Protein AF-A0A3N5T6M9-F1 (afdb_monomer_lite)

Sequence (210 aa):
MSLSKKNPLGAIFTYPPTWAVIGLIAVFHLVFTLIFAPGMIFSIIALVVDFLGYCTWFVIAFKSEDFKKHFNKMPYENRTQEIGKVVAVCPEPFRKPASESLALIDRVTREFPDQTYSFELESMVSNIRELAVNYKTLADRAQHFGDADQKKRMESIMNGQINALNTTLSTLKTFSGNLTLLAASEEQSQAATDQLKDINQGLKEVIEEL

Foldseek 3Di:
DDDPPLPLVVLLVVDVVSVVQVVVLVVVLVVCCVVVVDDPVVNVVSVVVSVVSNVVVSVVLVVDPVNVLSSLLVVLVVLLVVLLVLLVPADPLLSVLLNLLSVLLNVCCNVPVPAPQVVLSVLVSVLSSLLSVLLVVLVVCLVPDDDPVSNVVSVVLNVLSSVLSVVSSVLSVVLSVVCVVPVPDPVVSVVSNVSSVVSSVSSVVSSVVD

Secondary structure (DSSP, 8-state):
-------HHHHHHHSHHHHHHHHHHHHHHHHHHHHH---HHHHHHHHHHHHHHHHHHHHHHHH-HHHHHHHHHHHHHHHHHHHHHHHHTS-HHHHHHHHHHHHHHHHHHHH-TT-TTHHHHHHHHHHHHHHHHHHHHHHHHHHHS--HHHHHHHHHHHHHHHHHHHHHHHHHHHHHHHHHHHTT-HHHHHHHHHHHHHHHHHHHHHHHT-

Radius of gyration: 24.79 Å; chains: 1; bounding box: 51×44×76 Å

pLDDT: mean 81.37, std 12.44, range [26.45, 94.5]

Structure (mmCIF, N/CA/C/O backbone):
data_AF-A0A3N5T6M9-F1
#
_entry.id   AF-A0A3N5T6M9-F1
#
loop_
_atom_site.group_PDB
_atom_site.id
_atom_site.type_symbol
_atom_site.label_atom_id
_atom_site.label_alt_id
_atom_site.label_comp_id
_atom_site.label_asym_id
_atom_site.label_entity_id
_atom_site.label_seq_id
_atom_site.pdbx_PDB_ins_code
_atom_site.Cartn_x
_atom_site.Cartn_y
_atom_site.Cartn_z
_atom_site.occupancy
_atom_site.B_iso_or_equiv
_atom_site.auth_seq_id
_atom_site.auth_comp_id
_atom_site.auth_asym_id
_atom_site.auth_atom_id
_atom_site.pdbx_PDB_model_num
ATOM 1 N N . MET A 1 1 ? 13.570 -2.986 10.221 1.00 33.62 1 MET A N 1
ATOM 2 C CA . MET A 1 1 ? 12.473 -3.777 9.625 1.00 33.62 1 MET A CA 1
ATOM 3 C C . MET A 1 1 ? 12.849 -4.051 8.176 1.00 33.62 1 MET A C 1
ATOM 5 O O . MET A 1 1 ? 13.173 -3.112 7.463 1.00 33.62 1 MET A O 1
ATOM 9 N N . SER A 1 2 ? 12.985 -5.327 7.815 1.00 26.45 2 SER A N 1
ATOM 10 C CA . SER A 1 2 ? 13.556 -5.799 6.546 1.00 26.45 2 SER A CA 1
ATOM 11 C C . SER A 1 2 ? 12.860 -5.158 5.342 1.00 26.45 2 SER A C 1
ATOM 13 O O . SER A 1 2 ? 11.674 -5.392 5.116 1.00 26.45 2 SER A O 1
ATOM 15 N N . LEU A 1 3 ? 13.602 -4.343 4.584 1.00 34.53 3 LEU A N 1
ATOM 16 C CA . LEU A 1 3 ? 13.244 -3.931 3.232 1.00 34.53 3 LEU A CA 1
ATOM 17 C C . LEU A 1 3 ? 12.996 -5.213 2.432 1.00 34.53 3 LEU A C 1
ATOM 19 O O . LEU A 1 3 ? 13.948 -5.888 2.042 1.00 34.53 3 LEU A O 1
ATOM 23 N N . SER A 1 4 ? 11.722 -5.564 2.227 1.00 37.38 4 SER A N 1
ATOM 24 C CA . SER A 1 4 ? 11.313 -6.539 1.215 1.00 37.38 4 SER A CA 1
ATOM 25 C C . SER A 1 4 ? 12.136 -6.240 -0.031 1.00 37.38 4 SER A C 1
ATOM 27 O O . SER A 1 4 ? 12.088 -5.108 -0.519 1.00 37.38 4 SER A O 1
ATOM 29 N N . LYS A 1 5 ? 12.998 -7.187 -0.432 1.00 44.34 5 LYS A N 1
ATOM 30 C CA . LYS A 1 5 ? 13.987 -7.016 -1.500 1.00 44.34 5 LYS A CA 1
ATOM 31 C C . LYS A 1 5 ? 13.251 -6.546 -2.749 1.00 44.34 5 LYS A C 1
ATOM 33 O O . LYS A 1 5 ? 12.703 -7.357 -3.491 1.00 44.34 5 LYS A O 1
ATOM 38 N N . LYS A 1 6 ? 13.219 -5.227 -2.955 1.00 57.78 6 LYS A N 1
ATOM 39 C CA . LYS A 1 6 ? 12.687 -4.599 -4.158 1.00 57.78 6 LYS A CA 1
ATOM 40 C C . LYS A 1 6 ? 13.468 -5.238 -5.299 1.00 57.78 6 LYS A C 1
ATOM 42 O O . LYS A 1 6 ? 14.691 -5.146 -5.294 1.00 57.78 6 LYS A O 1
ATOM 47 N N . ASN A 1 7 ? 12.805 -5.970 -6.193 1.00 68.12 7 ASN A N 1
ATOM 48 C CA . ASN A 1 7 ? 13.479 -6.600 -7.322 1.00 68.12 7 ASN A CA 1
ATOM 49 C C . ASN A 1 7 ? 13.406 -5.633 -8.514 1.00 68.12 7 ASN A C 1
ATOM 51 O O . ASN A 1 7 ? 12.408 -5.653 -9.239 1.00 68.12 7 ASN A O 1
ATOM 55 N N . PRO A 1 8 ? 14.410 -4.755 -8.710 1.00 67.00 8 PRO A N 1
ATOM 56 C CA . PRO A 1 8 ? 14.392 -3.738 -9.761 1.00 67.00 8 PRO A CA 1
ATOM 57 C C . PRO A 1 8 ? 14.262 -4.346 -11.161 1.00 67.00 8 PRO A C 1
ATOM 59 O O . PRO A 1 8 ? 13.714 -3.713 -12.058 1.00 67.00 8 PRO A O 1
ATOM 62 N N . LEU A 1 9 ? 14.710 -5.593 -11.335 1.00 71.75 9 LEU A N 1
ATOM 63 C CA . LEU A 1 9 ? 14.576 -6.323 -12.591 1.00 71.75 9 LEU A CA 1
ATOM 64 C C . LEU A 1 9 ? 13.112 -6.661 -12.888 1.00 71.75 9 LEU A C 1
ATOM 66 O O . LEU A 1 9 ? 12.665 -6.452 -14.007 1.00 71.75 9 LEU A O 1
ATOM 70 N N . GLY A 1 10 ? 12.348 -7.111 -11.886 1.00 70.31 10 GLY A N 1
ATOM 71 C CA . GLY A 1 10 ? 10.919 -7.408 -12.046 1.00 70.31 10 GLY A CA 1
ATOM 72 C C . GLY A 1 10 ? 10.099 -6.169 -12.418 1.00 70.31 10 GLY A C 1
ATOM 73 O O . GLY A 1 10 ? 9.223 -6.242 -13.273 1.00 70.31 10 GLY A O 1
ATOM 74 N N . ALA A 1 11 ? 10.454 -5.019 -11.844 1.00 71.19 11 ALA A N 1
AT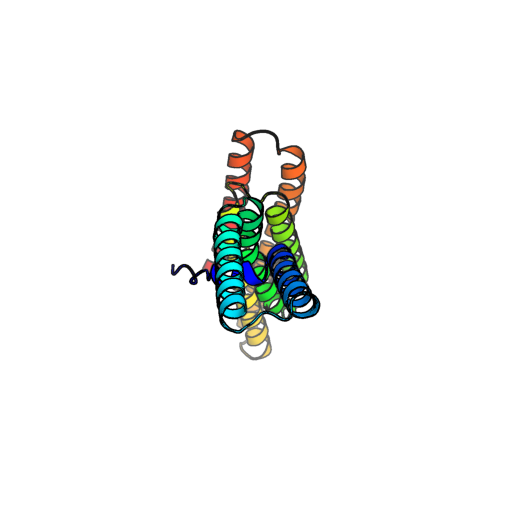OM 75 C CA . ALA A 1 11 ? 9.811 -3.737 -12.118 1.00 71.19 11 ALA A CA 1
ATOM 76 C C . ALA A 1 11 ? 10.037 -3.207 -13.546 1.00 71.19 11 ALA A C 1
ATOM 78 O O . ALA A 1 11 ? 9.203 -2.475 -14.074 1.00 71.19 11 ALA A O 1
ATOM 79 N N . ILE A 1 12 ? 11.149 -3.561 -14.199 1.00 78.44 12 ILE A N 1
ATOM 80 C CA . ILE A 1 12 ? 11.373 -3.186 -15.605 1.00 78.44 12 ILE A CA 1
ATOM 81 C C . ILE A 1 12 ? 10.415 -3.920 -16.541 1.00 78.44 12 ILE A C 1
ATOM 83 O O . ILE A 1 12 ? 9.961 -3.329 -17.521 1.00 78.44 12 ILE A O 1
ATOM 87 N N . PHE A 1 13 ? 10.065 -5.169 -16.234 1.00 79.31 13 PHE A N 1
ATOM 88 C CA . PHE A 1 13 ? 9.139 -5.951 -17.056 1.00 79.31 13 PHE A CA 1
ATOM 89 C C . PHE A 1 13 ? 7.678 -5.509 -16.907 1.00 79.31 13 PHE A C 1
ATOM 91 O O . PHE A 1 13 ? 6.866 -5.791 -17.784 1.00 79.31 13 PHE A O 1
ATOM 98 N N . THR A 1 14 ? 7.330 -4.786 -15.841 1.00 77.62 14 THR A N 1
ATOM 99 C CA . THR A 1 14 ? 6.005 -4.162 -15.694 1.00 77.62 14 THR A CA 1
ATOM 100 C C . THR A 1 14 ? 5.937 -2.766 -16.314 1.00 77.62 14 THR A C 1
ATOM 102 O O . THR A 1 14 ? 4.842 -2.247 -16.509 1.00 77.62 14 THR A O 1
ATOM 105 N N . TYR A 1 15 ? 7.081 -2.165 -16.663 1.00 79.44 15 TYR A N 1
ATOM 106 C CA . TYR A 1 15 ? 7.145 -0.830 -17.253 1.00 79.44 15 TYR A CA 1
ATOM 107 C C . TYR A 1 15 ? 6.711 -0.862 -18.735 1.00 79.44 15 TYR A C 1
ATOM 109 O O . TYR A 1 15 ? 7.402 -1.475 -19.553 1.00 79.44 15 TYR A O 1
ATOM 117 N N . PRO A 1 16 ? 5.599 -0.204 -19.132 1.00 83.00 16 PRO A N 1
ATOM 118 C CA . PRO A 1 16 ? 5.034 -0.341 -20.481 1.00 83.00 16 PRO A CA 1
ATOM 119 C C . PRO A 1 16 ? 6.001 -0.020 -21.638 1.00 83.00 16 PRO A C 1
ATOM 121 O O . PRO A 1 16 ? 6.013 -0.770 -22.617 1.00 83.00 16 PRO A O 1
ATOM 124 N N . PRO A 1 17 ? 6.868 1.011 -21.547 1.00 87.00 17 PRO A N 1
ATOM 125 C CA . PRO A 1 17 ? 7.853 1.295 -22.592 1.00 87.00 17 PRO A CA 1
ATOM 126 C C . PRO A 1 17 ? 8.853 0.160 -22.843 1.00 87.00 17 PRO A C 1
ATOM 128 O O . PRO A 1 17 ? 9.340 0.023 -23.963 1.00 87.00 17 PRO A O 1
ATOM 131 N N . THR A 1 18 ? 9.123 -0.696 -21.851 1.00 87.25 18 THR A N 1
ATOM 132 C CA . THR A 1 18 ? 10.009 -1.857 -22.024 1.00 87.25 18 THR A CA 1
ATOM 133 C C . THR A 1 18 ? 9.481 -2.801 -23.100 1.00 87.25 18 THR A C 1
ATOM 135 O O . THR A 1 18 ? 10.247 -3.253 -23.948 1.00 87.25 18 THR A O 1
ATOM 138 N N . TRP A 1 19 ? 8.169 -3.046 -23.131 1.00 87.44 19 TRP A N 1
ATOM 139 C CA . TRP A 1 19 ? 7.546 -3.899 -24.145 1.00 87.44 19 TRP A CA 1
ATOM 140 C C . TRP A 1 19 ? 7.592 -3.280 -25.540 1.00 87.44 19 TRP A C 1
ATOM 142 O O . TRP A 1 19 ? 7.789 -4.000 -26.516 1.00 87.44 19 TRP A O 1
ATOM 152 N N . ALA A 1 20 ? 7.475 -1.953 -25.637 1.00 89.25 20 ALA A N 1
ATOM 153 C CA . ALA A 1 20 ? 7.614 -1.249 -26.908 1.00 89.25 20 ALA A CA 1
ATOM 154 C C . ALA A 1 20 ? 9.035 -1.389 -27.476 1.00 89.25 20 ALA A C 1
ATOM 156 O O . ALA A 1 20 ? 9.196 -1.679 -28.659 1.00 89.25 20 ALA A O 1
ATOM 157 N N . VAL A 1 21 ? 10.064 -1.250 -26.633 1.00 89.44 21 VAL A N 1
ATOM 158 C CA . VAL A 1 21 ? 11.467 -1.398 -27.050 1.00 89.44 21 VAL A CA 1
ATOM 159 C C . VAL A 1 21 ? 11.796 -2.843 -27.418 1.00 89.44 21 VAL A C 1
ATOM 161 O O . VAL A 1 21 ? 12.410 -3.071 -28.457 1.00 89.44 21 VAL A O 1
ATOM 164 N N . ILE A 1 22 ? 11.339 -3.823 -26.628 1.00 89.88 22 ILE A N 1
ATOM 165 C CA . ILE A 1 22 ? 11.493 -5.249 -26.964 1.00 89.88 22 ILE A CA 1
ATOM 166 C C . ILE A 1 22 ? 10.817 -5.563 -28.301 1.00 89.88 22 ILE A C 1
ATOM 168 O O . ILE A 1 22 ? 11.428 -6.188 -29.167 1.00 89.88 22 ILE A O 1
ATOM 172 N N . GLY A 1 23 ? 9.581 -5.098 -28.492 1.00 91.50 23 GLY A N 1
ATOM 173 C CA . GLY A 1 23 ? 8.853 -5.277 -29.745 1.00 91.50 23 GLY A CA 1
ATOM 174 C C . GLY A 1 23 ? 9.584 -4.650 -30.930 1.00 91.50 23 GLY A C 1
ATOM 175 O O . GLY A 1 23 ? 9.702 -5.278 -31.977 1.00 91.50 23 GLY A O 1
ATOM 176 N N . LEU A 1 24 ? 10.135 -3.448 -30.754 1.00 92.88 24 LEU A N 1
ATOM 177 C CA . LEU A 1 24 ? 10.891 -2.758 -31.794 1.00 92.88 24 LEU A CA 1
ATOM 178 C C . LEU A 1 24 ? 12.159 -3.530 -32.181 1.00 92.88 24 LEU A C 1
ATOM 180 O O . LEU A 1 24 ? 12.370 -3.771 -33.367 1.00 92.88 24 LEU A O 1
ATOM 184 N N . ILE A 1 25 ? 12.957 -3.979 -31.207 1.00 92.06 25 ILE A N 1
ATOM 185 C CA . ILE A 1 25 ? 14.159 -4.792 -31.462 1.00 92.06 25 ILE A CA 1
ATOM 186 C C . ILE A 1 25 ? 13.781 -6.090 -32.191 1.00 92.06 25 ILE A C 1
ATOM 188 O O . ILE A 1 25 ? 14.392 -6.426 -33.203 1.00 92.06 25 ILE A O 1
ATOM 192 N N . ALA A 1 26 ? 12.725 -6.778 -31.749 1.00 92.06 26 ALA A N 1
ATOM 193 C CA . ALA A 1 26 ? 12.257 -8.007 -32.388 1.00 92.06 26 ALA A CA 1
ATOM 194 C C . ALA A 1 26 ? 11.800 -7.784 -33.841 1.00 92.06 26 ALA A C 1
ATOM 196 O O . ALA A 1 26 ? 12.143 -8.574 -34.721 1.00 92.06 26 ALA A O 1
ATOM 197 N N . VAL A 1 27 ? 11.062 -6.701 -34.114 1.00 94.50 27 VAL A N 1
ATOM 198 C CA . VAL A 1 27 ? 10.631 -6.343 -35.475 1.00 94.50 27 VAL A CA 1
ATOM 199 C C . VAL A 1 27 ? 11.836 -6.027 -36.357 1.00 94.50 27 VAL A C 1
ATOM 201 O O . VAL A 1 27 ? 11.913 -6.541 -37.471 1.00 94.50 27 VAL A O 1
ATOM 204 N N . PHE A 1 28 ? 12.802 -5.245 -35.868 1.00 92.25 28 PHE A N 1
ATOM 205 C CA . PHE A 1 28 ? 14.026 -4.951 -36.617 1.00 92.25 28 PHE A CA 1
ATOM 206 C C . PHE A 1 28 ? 14.830 -6.216 -36.924 1.00 92.25 28 PHE A C 1
ATOM 208 O O . PHE A 1 28 ? 15.240 -6.407 -38.070 1.00 92.25 28 PHE A O 1
ATOM 215 N N . HIS A 1 29 ? 14.998 -7.105 -35.944 1.00 91.31 29 HIS A N 1
ATOM 216 C CA . HIS A 1 29 ? 15.700 -8.372 -36.134 1.00 91.31 29 HIS A CA 1
ATOM 217 C C . HIS A 1 29 ? 14.996 -9.271 -37.161 1.00 91.31 29 HIS A C 1
ATOM 219 O O . HIS A 1 29 ? 15.636 -9.869 -38.032 1.00 91.31 29 HIS A O 1
ATOM 225 N N . LEU A 1 30 ? 13.663 -9.340 -37.105 1.00 92.44 30 LEU A N 1
ATOM 226 C CA . LEU A 1 30 ? 12.858 -10.123 -38.040 1.00 92.44 30 LEU A CA 1
ATOM 227 C C . LEU A 1 30 ? 12.943 -9.565 -39.465 1.00 92.44 30 LEU A C 1
ATOM 229 O O . LEU A 1 30 ? 13.181 -10.324 -40.402 1.00 92.44 30 LEU A O 1
ATOM 233 N N . VAL A 1 31 ? 12.812 -8.246 -39.629 1.00 93.38 31 VAL A N 1
ATOM 234 C CA . VAL A 1 31 ? 12.958 -7.566 -40.927 1.00 93.38 31 VAL A CA 1
ATOM 235 C C . VAL A 1 31 ? 14.362 -7.781 -41.496 1.00 93.38 31 VAL A C 1
ATOM 237 O O . VAL A 1 31 ? 14.500 -8.111 -42.673 1.00 93.38 31 VAL A O 1
ATOM 240 N N . PHE A 1 32 ? 15.400 -7.668 -40.663 1.00 91.38 32 PHE A N 1
ATOM 241 C CA . PHE A 1 32 ? 16.780 -7.928 -41.067 1.00 91.38 32 PHE A CA 1
ATOM 242 C C . PHE A 1 32 ? 16.965 -9.367 -41.567 1.00 91.38 32 PHE A C 1
ATOM 244 O O . PHE A 1 32 ? 17.517 -9.593 -42.644 1.00 91.38 32 PHE A O 1
ATOM 251 N N . THR A 1 33 ? 16.439 -10.343 -40.828 1.00 90.69 33 THR A N 1
ATOM 252 C CA . THR A 1 33 ? 16.554 -11.763 -41.183 1.00 90.69 33 THR A CA 1
ATOM 253 C C . THR A 1 33 ? 15.807 -12.091 -42.476 1.00 90.69 33 THR A C 1
ATOM 255 O O . THR A 1 33 ? 16.315 -12.844 -43.305 1.00 90.69 33 THR A O 1
ATOM 258 N N . LEU A 1 34 ? 14.625 -11.501 -42.673 1.00 92.81 34 LEU A N 1
ATOM 259 C CA . LEU A 1 34 ? 13.765 -11.773 -43.824 1.00 92.81 34 LEU A CA 1
ATOM 260 C C . LEU A 1 34 ? 14.288 -11.137 -45.120 1.00 92.81 34 LEU A C 1
ATOM 262 O O . LEU A 1 34 ? 14.186 -11.752 -46.177 1.00 92.81 34 LEU A O 1
ATOM 266 N N . ILE A 1 35 ? 14.862 -9.931 -45.049 1.00 93.81 35 ILE A N 1
ATOM 267 C CA . ILE A 1 35 ? 15.376 -9.215 -46.229 1.00 93.81 35 ILE A CA 1
ATOM 268 C C . ILE A 1 35 ? 16.777 -9.695 -46.611 1.00 93.81 35 ILE A C 1
ATOM 270 O O . ILE A 1 35 ? 17.057 -9.891 -47.792 1.00 93.81 35 ILE A O 1
ATOM 274 N N . PHE A 1 36 ? 17.669 -9.856 -45.631 1.00 90.75 36 PHE A N 1
ATOM 275 C CA . PHE A 1 36 ? 19.092 -10.068 -45.902 1.00 90.75 36 PHE A CA 1
ATOM 276 C C . PHE A 1 36 ? 19.519 -11.535 -45.855 1.00 90.75 36 PHE A C 1
ATOM 278 O O . PHE A 1 36 ? 20.622 -11.829 -46.310 1.00 90.75 36 PHE A O 1
ATOM 285 N N . ALA A 1 37 ? 18.682 -12.433 -45.312 1.00 88.94 37 ALA A N 1
ATOM 286 C CA . ALA A 1 37 ? 18.992 -13.854 -45.118 1.00 88.94 37 ALA A CA 1
ATOM 287 C C . ALA A 1 37 ? 20.450 -14.071 -44.646 1.00 88.94 37 ALA A C 1
ATOM 289 O O . ALA A 1 37 ? 21.241 -14.730 -45.330 1.00 88.94 37 ALA A O 1
ATOM 290 N N . PRO A 1 38 ? 20.847 -13.441 -43.522 1.00 88.12 38 PRO A N 1
ATOM 291 C CA . PRO A 1 38 ? 22.245 -13.325 -43.138 1.00 88.12 38 PRO A CA 1
ATOM 292 C C . PRO A 1 38 ? 22.892 -14.697 -42.934 1.00 88.12 38 PRO A C 1
ATOM 294 O O . PRO A 1 38 ? 22.314 -15.610 -42.344 1.00 88.12 38 PRO A O 1
ATOM 297 N N . GLY A 1 39 ? 24.141 -14.825 -43.386 1.00 90.25 39 GLY A N 1
ATOM 298 C CA . GLY A 1 39 ? 24.978 -15.967 -43.029 1.00 90.25 39 GLY A CA 1
ATOM 299 C C . GLY A 1 39 ? 25.245 -16.016 -41.518 1.00 90.25 39 GLY A C 1
ATOM 300 O O . GLY A 1 39 ? 25.158 -15.003 -40.827 1.00 90.25 39 GLY A O 1
ATOM 301 N N . MET A 1 40 ? 25.641 -17.186 -41.009 1.00 89.81 40 MET A N 1
ATOM 302 C CA . MET A 1 40 ? 25.768 -17.470 -39.568 1.00 89.81 40 MET A CA 1
ATOM 303 C C . MET A 1 40 ? 26.545 -16.404 -38.770 1.00 89.81 40 MET A C 1
ATOM 305 O O . MET A 1 40 ? 26.123 -16.029 -37.679 1.00 89.81 40 MET A O 1
ATOM 309 N N . ILE A 1 41 ? 27.651 -15.885 -39.314 1.00 91.75 41 ILE A N 1
ATOM 310 C CA . ILE A 1 41 ? 28.475 -14.857 -38.653 1.00 91.75 41 ILE A CA 1
ATOM 311 C C . ILE A 1 41 ? 27.679 -13.561 -38.447 1.00 91.75 41 ILE A C 1
ATOM 313 O O . ILE A 1 41 ? 27.697 -12.990 -37.359 1.00 91.75 41 ILE A O 1
ATOM 317 N N . PHE A 1 42 ? 26.948 -13.115 -39.470 1.00 89.50 42 PHE A N 1
ATOM 318 C CA . PHE A 1 42 ? 26.140 -11.900 -39.392 1.00 89.50 42 PHE A CA 1
ATOM 319 C C . PHE A 1 42 ? 24.948 -12.065 -38.449 1.00 89.50 42 PHE A C 1
ATOM 321 O O . PHE A 1 42 ? 24.606 -11.115 -37.751 1.00 89.50 42 PHE A O 1
ATOM 328 N N . SER A 1 43 ? 24.373 -13.265 -38.349 1.00 88.38 43 SER A N 1
ATOM 329 C CA . SER A 1 43 ? 23.325 -13.561 -37.364 1.00 88.38 43 SER A CA 1
ATOM 330 C C . SER A 1 43 ? 23.843 -13.472 -35.926 1.00 88.38 43 SER A C 1
ATOM 332 O O . SER A 1 43 ? 23.174 -12.903 -35.068 1.00 88.38 43 SER A O 1
ATOM 334 N N . ILE A 1 44 ? 25.056 -13.973 -35.656 1.00 91.19 44 ILE A N 1
ATOM 335 C CA . ILE A 1 44 ? 25.688 -13.846 -34.331 1.00 91.19 44 ILE A CA 1
ATOM 336 C C . ILE A 1 44 ? 25.942 -12.372 -34.001 1.00 91.19 44 ILE A C 1
ATOM 338 O O . ILE A 1 44 ? 25.632 -11.931 -32.897 1.00 91.19 44 ILE A O 1
ATOM 342 N N . ILE A 1 45 ? 26.465 -11.597 -34.955 1.00 91.88 45 ILE A N 1
ATOM 343 C CA . ILE A 1 45 ? 26.691 -10.158 -34.766 1.00 91.88 45 ILE A CA 1
ATOM 344 C C . ILE A 1 45 ? 25.369 -9.436 -34.483 1.00 91.88 45 ILE A C 1
ATOM 346 O O . ILE A 1 45 ? 25.312 -8.640 -33.550 1.00 91.88 45 ILE A O 1
ATOM 350 N N . ALA A 1 46 ? 24.305 -9.740 -35.232 1.00 89.69 46 ALA A N 1
ATOM 351 C CA . ALA A 1 46 ? 22.983 -9.159 -35.010 1.00 89.69 46 ALA A CA 1
ATOM 352 C C . ALA A 1 46 ? 22.470 -9.441 -33.588 1.00 89.69 46 ALA A C 1
ATOM 354 O O . ALA A 1 46 ? 22.067 -8.512 -32.895 1.00 89.69 46 ALA A O 1
ATOM 355 N N . LEU A 1 47 ? 22.598 -10.681 -33.100 1.00 90.56 47 LEU A N 1
ATOM 356 C CA . LEU A 1 47 ? 22.223 -11.031 -31.724 1.00 90.56 47 LEU A CA 1
ATOM 357 C C . LEU A 1 47 ? 23.032 -10.262 -30.669 1.00 90.56 47 LEU A C 1
ATOM 359 O O . LEU A 1 47 ? 22.482 -9.851 -29.647 1.00 90.56 47 LEU A O 1
ATOM 363 N N . VAL A 1 48 ? 24.331 -10.048 -30.899 1.00 93.00 48 VAL A N 1
ATOM 364 C CA . VAL A 1 48 ? 25.168 -9.234 -30.002 1.00 93.00 48 VAL A CA 1
ATOM 365 C C . VAL A 1 48 ? 24.699 -7.778 -29.997 1.00 93.00 48 VAL A C 1
ATOM 367 O O . VAL A 1 48 ? 24.627 -7.166 -28.932 1.00 93.00 48 VAL A O 1
ATOM 370 N N . VAL A 1 49 ? 24.343 -7.228 -31.160 1.00 92.06 49 VAL A N 1
ATOM 371 C CA . VAL A 1 49 ? 23.796 -5.868 -31.273 1.00 92.06 49 VAL A CA 1
ATOM 372 C C . VAL A 1 49 ? 22.465 -5.752 -30.529 1.00 92.06 49 VAL A C 1
ATOM 374 O O . VAL A 1 49 ? 22.295 -4.808 -29.758 1.00 92.06 49 VAL A O 1
ATOM 377 N N . ASP A 1 50 ? 21.564 -6.725 -30.670 1.00 90.06 50 ASP A N 1
ATOM 378 C CA . ASP A 1 50 ? 20.294 -6.742 -29.935 1.00 90.06 50 ASP A CA 1
ATOM 379 C C . ASP A 1 50 ? 20.526 -6.797 -28.425 1.00 90.06 50 ASP A C 1
ATOM 381 O O . ASP A 1 50 ? 19.923 -6.037 -27.667 1.00 90.06 50 ASP A O 1
ATOM 385 N N . PHE A 1 51 ? 21.451 -7.652 -27.977 1.00 91.88 51 PHE A N 1
ATOM 386 C CA . PHE A 1 51 ? 21.827 -7.755 -26.570 1.00 91.88 51 PHE A CA 1
ATOM 387 C C . PHE A 1 51 ? 22.355 -6.426 -26.013 1.00 91.88 51 PHE A C 1
ATOM 389 O O . PHE A 1 51 ? 21.963 -6.007 -24.919 1.00 91.88 51 PHE A O 1
ATOM 396 N N . LEU A 1 52 ? 23.204 -5.726 -26.770 1.00 92.44 52 LEU A N 1
ATOM 397 C CA . LEU A 1 52 ? 23.685 -4.391 -26.408 1.00 92.44 52 LEU A CA 1
ATOM 398 C C . LEU A 1 52 ? 22.550 -3.359 -26.393 1.00 92.44 52 LEU A C 1
ATOM 400 O O . LEU A 1 52 ? 22.521 -2.499 -25.508 1.00 92.44 52 LEU A O 1
ATOM 404 N N . GLY A 1 53 ? 21.596 -3.461 -27.320 1.00 89.50 53 GLY A N 1
ATOM 405 C CA . GLY A 1 53 ? 20.389 -2.636 -27.348 1.00 89.50 53 GLY A CA 1
ATOM 406 C C . GLY A 1 53 ? 19.554 -2.811 -26.080 1.00 89.50 53 GLY A C 1
ATOM 407 O O . GLY A 1 53 ? 19.219 -1.825 -25.420 1.00 89.50 53 GLY A O 1
ATOM 408 N N . TYR A 1 54 ? 19.314 -4.059 -25.668 1.00 88.81 54 TYR A N 1
ATOM 409 C CA . TYR A 1 54 ? 18.647 -4.362 -24.403 1.00 88.81 54 TYR A CA 1
ATOM 410 C C . TYR A 1 54 ? 19.413 -3.791 -23.209 1.00 88.81 54 TYR A C 1
ATOM 412 O O . TYR A 1 54 ? 18.829 -3.057 -22.415 1.00 88.81 54 TYR A O 1
ATOM 420 N N . CYS A 1 55 ? 20.719 -4.051 -23.092 1.00 89.69 55 CYS A N 1
ATOM 421 C CA . CYS A 1 55 ? 21.529 -3.518 -21.991 1.00 89.69 55 CYS A CA 1
ATOM 422 C C . CYS A 1 55 ? 21.444 -1.985 -21.905 1.00 89.69 55 CYS A C 1
ATOM 424 O O . CYS A 1 55 ? 21.278 -1.425 -20.821 1.00 89.69 55 CYS A O 1
ATOM 426 N N . THR A 1 56 ? 21.499 -1.311 -23.055 1.00 89.56 56 THR A N 1
ATOM 427 C CA . THR A 1 56 ? 21.367 0.148 -23.147 1.00 89.56 56 THR A CA 1
ATOM 428 C C . THR A 1 56 ? 19.997 0.617 -22.663 1.00 89.56 56 THR A C 1
ATOM 430 O O . THR A 1 56 ? 19.917 1.548 -21.860 1.00 89.56 56 THR A O 1
ATOM 433 N N . TRP A 1 57 ? 18.920 -0.059 -23.079 1.00 89.69 57 TRP A N 1
ATOM 434 C CA . TRP A 1 57 ? 17.571 0.235 -22.600 1.00 89.69 57 TRP A CA 1
ATOM 435 C C . TRP A 1 57 ? 17.458 0.099 -21.084 1.00 89.69 57 TRP A C 1
ATOM 437 O O . TRP A 1 57 ? 16.946 1.008 -20.440 1.00 89.69 57 TRP A O 1
ATOM 447 N N . PHE A 1 58 ? 17.982 -0.981 -20.498 1.00 86.00 58 PHE A N 1
ATOM 448 C CA . PHE A 1 58 ? 17.976 -1.173 -19.045 1.00 86.00 58 PHE A CA 1
ATOM 449 C C . PHE A 1 58 ? 18.638 0.009 -18.320 1.00 86.00 58 PHE A C 1
ATOM 451 O O . PHE A 1 58 ? 18.074 0.541 -17.364 1.00 86.00 58 PHE A O 1
ATOM 458 N N . VAL A 1 59 ? 19.798 0.474 -18.797 1.00 87.06 59 VAL A N 1
ATOM 459 C CA . VAL A 1 59 ? 20.496 1.634 -18.214 1.00 87.06 59 VAL A CA 1
ATOM 460 C C . VAL A 1 59 ? 19.668 2.917 -18.334 1.00 87.06 59 VAL A C 1
ATOM 462 O O . VAL A 1 59 ? 19.589 3.685 -17.373 1.00 87.06 59 VAL A O 1
ATOM 465 N N . ILE A 1 60 ? 19.043 3.156 -19.490 1.00 86.06 60 ILE A N 1
ATOM 466 C CA . ILE A 1 60 ? 18.197 4.337 -19.722 1.00 86.06 60 ILE A CA 1
ATOM 467 C C . ILE A 1 60 ? 16.941 4.283 -18.848 1.00 86.06 60 ILE A C 1
ATOM 469 O O . ILE A 1 60 ? 16.617 5.272 -18.192 1.00 86.06 60 ILE A O 1
ATOM 473 N N . ALA A 1 61 ? 16.272 3.131 -18.788 1.00 85.00 61 ALA A N 1
ATOM 474 C CA . ALA A 1 61 ? 15.087 2.918 -17.970 1.00 85.00 61 ALA A CA 1
ATOM 475 C C . ALA A 1 61 ? 15.394 3.210 -16.499 1.00 85.00 61 ALA A C 1
ATOM 477 O O . ALA A 1 61 ? 14.724 4.040 -15.903 1.00 85.00 61 ALA A O 1
ATOM 478 N N . PHE A 1 62 ? 16.472 2.657 -15.933 1.00 80.12 62 PHE A N 1
ATOM 479 C CA . PHE A 1 62 ? 16.837 2.932 -14.537 1.00 80.12 62 PHE A CA 1
ATOM 480 C C . PHE A 1 62 ? 17.178 4.398 -14.243 1.00 80.12 62 PHE A C 1
ATOM 482 O O . PHE A 1 62 ? 17.016 4.851 -13.108 1.00 80.12 62 PHE A O 1
ATOM 489 N N . LYS A 1 63 ? 17.656 5.149 -15.239 1.00 82.19 63 LYS A N 1
ATOM 490 C CA . LYS A 1 63 ? 17.951 6.580 -15.092 1.00 82.19 63 LYS A CA 1
ATOM 491 C C . LYS A 1 63 ? 16.737 7.480 -15.314 1.00 82.19 63 LYS A C 1
ATOM 493 O O . LYS A 1 63 ? 16.775 8.625 -14.874 1.00 82.19 63 LYS A O 1
ATOM 498 N N . SER A 1 64 ? 15.693 6.988 -15.973 1.00 82.69 64 SER A N 1
ATOM 499 C CA . SER A 1 64 ? 14.488 7.758 -16.270 1.00 82.69 64 SER A CA 1
ATOM 500 C C . SER A 1 64 ? 13.721 8.108 -14.991 1.00 82.69 64 SER A C 1
ATOM 502 O O . SER A 1 64 ? 13.429 7.240 -14.166 1.00 82.69 64 SER A O 1
ATOM 504 N N . GLU A 1 65 ? 13.350 9.381 -14.847 1.00 74.31 65 GLU A N 1
ATOM 505 C CA . GLU A 1 65 ? 12.469 9.846 -13.768 1.00 74.31 65 GLU A CA 1
ATOM 506 C C . GLU A 1 65 ? 11.090 9.172 -13.827 1.00 74.31 65 GLU A C 1
ATOM 508 O O . GLU A 1 65 ? 10.501 8.875 -12.790 1.00 74.31 65 GLU A O 1
ATOM 513 N N . ASP A 1 66 ? 10.603 8.831 -15.022 1.00 76.12 66 ASP A N 1
ATOM 514 C CA . ASP A 1 66 ? 9.323 8.136 -15.192 1.00 76.12 66 ASP A CA 1
ATOM 515 C C . ASP A 1 66 ? 9.378 6.706 -14.650 1.00 76.12 66 ASP A C 1
ATOM 517 O O . ASP A 1 66 ? 8.455 6.254 -13.967 1.00 76.12 66 ASP A O 1
ATOM 521 N N . PHE A 1 67 ? 10.490 6.003 -14.882 1.00 75.25 67 PHE A N 1
ATOM 522 C CA . PHE A 1 67 ? 10.702 4.683 -14.299 1.00 75.25 67 PHE A CA 1
ATOM 523 C C . PHE A 1 67 ? 10.848 4.764 -12.780 1.00 75.25 67 PHE A C 1
ATOM 525 O O . PHE A 1 67 ? 10.260 3.945 -12.081 1.00 75.25 67 PHE A O 1
ATOM 532 N N . LYS A 1 68 ? 11.574 5.757 -12.246 1.00 72.00 68 LYS A N 1
ATOM 533 C CA . LYS A 1 68 ? 11.665 5.971 -10.791 1.00 72.00 68 LYS A CA 1
ATOM 534 C C . LYS A 1 68 ? 10.288 6.224 -10.180 1.00 72.00 68 LYS A C 1
ATOM 536 O O . LYS A 1 68 ? 9.950 5.596 -9.181 1.00 72.00 68 LYS A O 1
ATOM 541 N N . LYS A 1 69 ? 9.458 7.060 -10.812 1.00 68.88 69 LYS A N 1
ATOM 542 C CA . LYS A 1 69 ? 8.067 7.298 -10.394 1.00 68.88 69 LYS A CA 1
ATOM 543 C C . LYS A 1 69 ? 7.236 6.017 -10.425 1.00 68.88 69 LYS A C 1
ATOM 545 O O . LYS A 1 69 ? 6.519 5.734 -9.470 1.00 68.88 69 LYS A O 1
ATOM 550 N N . HIS A 1 70 ? 7.346 5.215 -11.482 1.00 68.19 70 HIS A N 1
ATOM 551 C CA . HIS A 1 70 ? 6.647 3.931 -11.584 1.00 68.19 70 HIS A CA 1
ATOM 552 C C . HIS A 1 70 ? 7.129 2.920 -10.525 1.00 68.19 70 HIS A C 1
ATOM 554 O O . HIS A 1 70 ? 6.325 2.287 -9.842 1.00 68.19 70 HIS A O 1
ATOM 560 N N . PHE A 1 71 ? 8.443 2.821 -10.328 1.00 67.31 71 PHE A N 1
ATOM 561 C CA . PHE A 1 71 ? 9.074 1.965 -9.327 1.00 67.31 71 PHE A CA 1
ATOM 562 C C . PHE A 1 71 ? 8.694 2.354 -7.897 1.00 67.31 71 PHE A C 1
ATOM 564 O O . PHE A 1 71 ? 8.468 1.476 -7.066 1.00 67.31 71 PHE A O 1
ATOM 571 N N . ASN A 1 72 ? 8.574 3.651 -7.618 1.00 63.97 72 ASN A N 1
ATOM 572 C CA . ASN A 1 72 ? 8.155 4.154 -6.314 1.00 63.97 72 ASN A CA 1
ATOM 573 C C . ASN A 1 72 ? 6.667 3.896 -6.038 1.00 63.97 72 ASN A C 1
ATOM 575 O O . ASN A 1 72 ? 6.312 3.710 -4.881 1.00 63.97 72 ASN A O 1
ATOM 579 N N . LYS A 1 73 ? 5.812 3.809 -7.068 1.00 63.44 73 LYS A N 1
ATOM 580 C CA . LYS A 1 73 ? 4.369 3.518 -6.928 1.00 63.44 73 LYS A CA 1
ATOM 581 C C . LYS A 1 73 ? 4.053 2.031 -6.711 1.00 63.44 73 LYS A C 1
ATOM 583 O O . LYS A 1 73 ? 3.131 1.701 -5.969 1.00 63.44 73 LYS A O 1
ATOM 588 N N . MET A 1 74 ? 4.842 1.126 -7.291 1.00 60.88 74 MET A N 1
ATOM 589 C CA . MET A 1 74 ? 4.610 -0.330 -7.243 1.00 60.88 74 MET A CA 1
ATOM 590 C C . MET A 1 74 ? 4.442 -0.954 -5.835 1.00 60.88 74 MET A C 1
ATOM 592 O O . MET A 1 74 ? 3.585 -1.827 -5.669 1.00 60.88 74 MET A O 1
ATOM 596 N N . PRO A 1 75 ? 5.223 -0.567 -4.805 1.00 60.41 75 PRO A N 1
ATOM 597 C CA . PRO A 1 75 ? 5.046 -1.078 -3.444 1.00 60.41 75 PRO A CA 1
ATOM 598 C C . PRO A 1 75 ? 3.698 -0.704 -2.820 1.00 60.41 75 PRO A C 1
ATOM 600 O O . PRO A 1 75 ? 3.184 -1.461 -1.996 1.00 60.41 75 PRO A O 1
ATOM 603 N N . TYR A 1 76 ? 3.134 0.440 -3.212 1.00 56.62 76 TYR A N 1
ATOM 604 C CA . TYR A 1 76 ? 1.882 0.954 -2.664 1.00 56.62 76 TYR A CA 1
ATOM 605 C C . TYR A 1 76 ? 0.679 0.258 -3.288 1.00 56.62 76 TYR A C 1
ATOM 607 O O . TYR A 1 76 ? -0.148 -0.261 -2.545 1.00 56.62 76 TYR A O 1
ATOM 615 N N . GLU A 1 77 ? 0.636 0.145 -4.621 1.00 59.62 77 GLU A N 1
ATOM 616 C CA . GLU A 1 77 ? -0.492 -0.461 -5.348 1.00 59.62 77 GLU A CA 1
ATOM 617 C C . GLU A 1 77 ? -0.735 -1.925 -4.947 1.00 59.62 77 GLU A C 1
ATOM 619 O O . GLU A 1 77 ? -1.874 -2.336 -4.717 1.00 59.62 77 GLU A O 1
ATOM 624 N N . ASN A 1 78 ? 0.328 -2.721 -4.792 1.00 66.31 78 ASN A N 1
ATOM 625 C CA . ASN A 1 78 ? 0.184 -4.110 -4.345 1.00 66.31 78 ASN A CA 1
ATOM 626 C C . ASN A 1 78 ? -0.279 -4.198 -2.883 1.00 66.31 78 ASN A C 1
ATOM 628 O O . ASN A 1 78 ? -1.084 -5.063 -2.534 1.00 66.31 78 ASN A O 1
ATOM 632 N N . ARG A 1 79 ? 0.189 -3.291 -2.017 1.00 69.00 79 ARG A N 1
ATOM 633 C CA . ARG A 1 79 ? -0.128 -3.320 -0.584 1.00 69.00 79 ARG A CA 1
ATOM 634 C C . ARG A 1 79 ? -1.565 -2.873 -0.310 1.00 69.00 79 ARG A C 1
ATOM 636 O O . ARG A 1 79 ? -2.255 -3.536 0.464 1.00 69.00 79 ARG A O 1
ATOM 643 N N . THR A 1 80 ? -2.048 -1.803 -0.943 1.00 71.75 80 THR A N 1
ATOM 644 C CA . THR A 1 80 ? -3.450 -1.367 -0.807 1.00 71.75 80 THR A CA 1
ATOM 645 C C . THR A 1 80 ? -4.416 -2.420 -1.347 1.00 71.75 80 THR A C 1
ATOM 647 O O . THR A 1 80 ? -5.439 -2.675 -0.713 1.00 71.75 80 THR A O 1
ATOM 650 N N . GLN A 1 81 ? -4.071 -3.119 -2.436 1.00 75.75 81 GLN A N 1
ATOM 651 C CA . GLN A 1 81 ? -4.868 -4.246 -2.939 1.00 75.75 81 GLN A CA 1
ATOM 652 C C . GLN A 1 81 ? -4.898 -5.443 -1.979 1.00 75.75 81 GLN A C 1
ATOM 654 O O . GLN A 1 81 ? -5.965 -6.014 -1.740 1.00 75.75 81 GLN A O 1
ATOM 659 N N . GLU A 1 82 ? -3.755 -5.839 -1.414 1.00 81.19 82 GLU A N 1
ATOM 660 C CA . GLU A 1 82 ? -3.698 -6.922 -0.425 1.00 81.19 82 GLU A CA 1
ATOM 661 C C . GLU A 1 82 ? -4.534 -6.605 0.817 1.00 81.19 82 GLU A C 1
ATOM 663 O O . GLU A 1 82 ? -5.296 -7.450 1.289 1.00 81.19 82 GLU A O 1
ATOM 668 N N . ILE A 1 83 ? -4.443 -5.375 1.321 1.00 85.75 83 ILE A N 1
ATOM 669 C CA . ILE A 1 83 ? -5.210 -4.937 2.491 1.00 85.75 83 ILE A CA 1
ATOM 670 C C . ILE A 1 83 ? -6.693 -4.823 2.147 1.00 85.75 83 ILE A C 1
ATOM 672 O O . ILE A 1 83 ? -7.532 -5.232 2.948 1.00 85.75 83 ILE A O 1
ATOM 676 N N . GLY A 1 84 ? -7.027 -4.378 0.934 1.00 86.06 84 GLY A N 1
ATOM 677 C CA . GLY A 1 84 ? -8.396 -4.370 0.426 1.00 86.06 84 GLY A CA 1
ATOM 678 C C . GLY A 1 84 ? -9.069 -5.743 0.515 1.00 86.06 84 GLY A C 1
ATOM 679 O O . GLY A 1 84 ? -10.235 -5.823 0.891 1.00 86.06 84 GLY A O 1
ATOM 680 N N . LYS A 1 85 ? -8.332 -6.840 0.281 1.00 88.44 85 LYS A N 1
ATOM 681 C CA . LYS A 1 85 ? -8.856 -8.211 0.452 1.00 88.44 85 LYS A C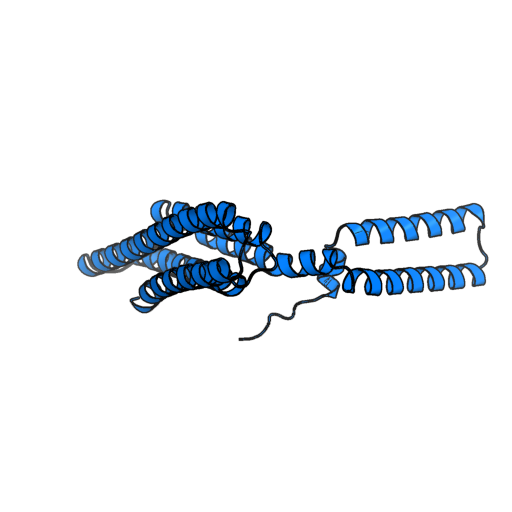A 1
ATOM 682 C C . LYS A 1 85 ? -9.162 -8.551 1.913 1.00 88.44 85 LYS A C 1
ATOM 684 O O . LYS A 1 85 ? -10.139 -9.245 2.180 1.00 88.44 85 LYS A O 1
ATOM 689 N N . VAL A 1 86 ? -8.347 -8.071 2.855 1.00 88.50 86 VAL A N 1
ATOM 690 C CA . VAL A 1 86 ? -8.580 -8.264 4.298 1.00 88.50 86 VAL A CA 1
ATOM 691 C C . VAL A 1 86 ? -9.778 -7.438 4.763 1.00 88.50 86 VAL A C 1
ATOM 693 O O . VAL A 1 86 ? -10.631 -7.943 5.480 1.00 88.50 86 VAL A O 1
ATOM 696 N N . VAL A 1 87 ? -9.888 -6.193 4.306 1.00 91.31 87 VAL A N 1
ATOM 697 C CA . VAL A 1 87 ? -11.016 -5.310 4.627 1.00 91.31 87 VAL A CA 1
ATOM 698 C C . VAL A 1 87 ? -12.325 -5.832 4.022 1.00 91.31 87 VAL A C 1
ATOM 700 O O . VAL A 1 87 ? -13.376 -5.723 4.648 1.00 91.31 87 VAL A O 1
ATOM 703 N N . ALA A 1 88 ? -12.282 -6.451 2.838 1.00 90.88 88 ALA A N 1
ATOM 704 C CA . ALA A 1 88 ? -13.468 -6.963 2.149 1.00 90.88 88 ALA A CA 1
ATOM 705 C C . ALA A 1 88 ? -14.232 -8.043 2.935 1.00 90.88 88 ALA A C 1
ATOM 707 O O . ALA A 1 88 ? -15.444 -8.175 2.754 1.00 90.88 88 ALA A O 1
ATOM 708 N N . VAL A 1 89 ? -13.540 -8.793 3.802 1.00 90.75 89 VAL A N 1
ATOM 709 C CA . VAL A 1 89 ? -14.152 -9.826 4.653 1.00 90.75 89 VAL A CA 1
ATOM 710 C C . VAL A 1 89 ? -14.676 -9.285 5.987 1.00 90.75 89 VAL A C 1
ATOM 712 O O . VAL A 1 89 ? -15.304 -10.033 6.735 1.00 90.75 89 VAL A O 1
ATOM 715 N N . CYS A 1 90 ? -14.437 -8.011 6.305 1.00 89.62 90 CYS A N 1
ATOM 716 C CA . CYS A 1 90 ? -14.988 -7.378 7.497 1.00 89.62 90 CYS A CA 1
ATOM 717 C C . CYS A 1 90 ? -16.478 -7.011 7.297 1.00 89.62 90 CYS A C 1
ATOM 719 O O . CYS A 1 90 ? -16.904 -6.711 6.177 1.00 89.62 90 CYS A O 1
ATOM 721 N N . PRO A 1 91 ? -17.276 -6.984 8.380 1.00 89.94 91 PRO A N 1
ATOM 722 C CA . PRO A 1 91 ? -18.626 -6.425 8.396 1.00 89.94 91 PRO A CA 1
ATOM 723 C C . PRO A 1 91 ? -18.703 -4.985 7.891 1.00 89.94 91 PRO A C 1
ATOM 725 O O . PRO A 1 91 ? -17.766 -4.199 8.045 1.00 89.94 91 PRO A O 1
ATOM 728 N N . GLU A 1 92 ? -19.864 -4.619 7.341 1.00 90.75 92 GLU A N 1
ATOM 729 C CA . GLU A 1 92 ? -20.033 -3.343 6.642 1.00 90.75 92 GLU A CA 1
ATOM 730 C C . GLU A 1 92 ? -19.701 -2.080 7.459 1.00 90.75 92 GLU A C 1
ATOM 732 O O . GLU A 1 92 ? -19.049 -1.186 6.911 1.00 90.75 92 GLU A O 1
ATOM 737 N N . PRO A 1 93 ? -20.052 -1.994 8.760 1.00 90.94 93 PRO A N 1
ATOM 738 C CA . PRO A 1 93 ? -19.716 -0.831 9.582 1.00 90.94 93 PRO A CA 1
ATOM 739 C C . PRO A 1 93 ? -18.213 -0.537 9.664 1.00 90.94 93 PRO A C 1
ATOM 741 O O . PRO A 1 93 ? -17.827 0.618 9.809 1.00 90.94 93 PRO A O 1
ATOM 744 N N . PHE A 1 94 ? -17.368 -1.565 9.544 1.00 92.69 94 PHE A N 1
ATOM 745 C CA . PHE A 1 94 ? -15.913 -1.423 9.497 1.00 92.69 94 PHE A CA 1
ATOM 746 C C . PHE A 1 94 ? -15.400 -1.312 8.055 1.00 92.69 94 PHE A C 1
ATOM 748 O O . PHE A 1 94 ? -14.557 -0.473 7.735 1.00 92.69 94 PHE A O 1
ATOM 755 N N . ARG A 1 95 ? -15.922 -2.156 7.157 1.00 94.00 95 ARG A N 1
ATOM 756 C CA . ARG A 1 95 ? -15.453 -2.279 5.773 1.00 94.00 95 ARG A CA 1
ATOM 757 C C . ARG A 1 95 ? -15.563 -0.970 5.004 1.00 94.00 95 ARG A C 1
ATOM 759 O O . ARG A 1 95 ? -14.598 -0.573 4.348 1.00 94.00 95 ARG A O 1
ATOM 766 N N . LYS A 1 96 ? -16.711 -0.293 5.090 1.00 93.44 96 LYS A N 1
ATOM 767 C CA . LYS A 1 96 ? -16.949 0.953 4.357 1.00 93.44 96 LYS A CA 1
ATOM 768 C C . LYS A 1 96 ? -15.906 2.029 4.701 1.00 93.44 96 LYS A C 1
ATOM 770 O O . LYS A 1 96 ? -15.180 2.424 3.786 1.00 93.44 96 LYS A O 1
ATOM 775 N N . PRO A 1 97 ? -15.731 2.455 5.967 1.00 93.06 97 PRO A N 1
ATOM 776 C CA . PRO A 1 97 ? -14.766 3.505 6.273 1.00 93.06 97 PRO A CA 1
ATOM 777 C C . PRO A 1 97 ? -13.304 3.097 6.030 1.00 93.06 97 PRO A C 1
ATOM 779 O O . PRO A 1 97 ? -12.508 3.942 5.619 1.00 93.06 97 PRO A O 1
ATOM 782 N N . ALA A 1 98 ? -12.944 1.816 6.178 1.00 93.00 98 ALA A N 1
ATOM 783 C CA . ALA A 1 98 ? -11.596 1.335 5.854 1.00 93.00 98 ALA A CA 1
ATOM 784 C C . ALA A 1 98 ? -11.318 1.415 4.352 1.00 93.00 98 ALA A C 1
ATOM 786 O O . ALA A 1 98 ? -10.276 1.922 3.941 1.00 93.00 98 ALA A O 1
ATOM 787 N N . SER A 1 99 ? -12.255 0.944 3.526 1.00 93.00 99 SER A N 1
ATOM 788 C CA . SER A 1 99 ? -12.106 0.974 2.069 1.00 93.00 99 SER A CA 1
ATOM 789 C C . SER A 1 99 ? -12.044 2.404 1.523 1.00 93.00 99 SER A C 1
ATOM 791 O O . SER A 1 99 ? -11.192 2.695 0.685 1.00 93.00 99 SER A O 1
ATOM 793 N N . GLU A 1 100 ? -12.872 3.317 2.044 1.00 93.12 100 GLU A N 1
ATOM 794 C CA . GLU A 1 100 ? -12.825 4.735 1.672 1.00 93.12 100 GLU A CA 1
ATOM 795 C C . GLU A 1 100 ? -11.502 5.390 2.100 1.00 93.12 100 GLU A C 1
ATOM 797 O O . GLU A 1 100 ? -10.923 6.151 1.326 1.00 93.12 100 GLU A O 1
ATOM 802 N N . SER A 1 101 ? -10.991 5.061 3.292 1.00 91.88 101 SER A N 1
ATOM 803 C CA . SER A 1 101 ? -9.705 5.579 3.779 1.00 91.88 101 SER A CA 1
ATOM 804 C C . SER A 1 101 ? -8.545 5.101 2.906 1.00 91.88 101 SER A C 1
ATOM 806 O O . SER A 1 101 ? -7.726 5.910 2.480 1.00 91.88 101 SER A O 1
ATOM 808 N N . LEU A 1 102 ? -8.507 3.807 2.565 1.00 91.69 102 LEU A N 1
ATOM 809 C CA . LEU A 1 102 ? -7.494 3.247 1.663 1.00 91.69 102 LEU A CA 1
ATOM 810 C C . LEU A 1 102 ? -7.559 3.884 0.271 1.00 91.69 102 LEU A C 1
ATOM 812 O O . LEU A 1 102 ? -6.519 4.202 -0.297 1.00 91.69 102 LEU A O 1
ATOM 816 N N . ALA A 1 103 ? -8.762 4.111 -0.264 1.00 90.44 103 ALA A N 1
ATOM 817 C CA . ALA A 1 103 ? -8.938 4.763 -1.558 1.00 90.44 103 ALA A CA 1
ATOM 818 C C . ALA A 1 103 ? -8.469 6.229 -1.551 1.00 90.44 103 ALA A C 1
ATOM 820 O O . ALA A 1 103 ? -7.919 6.698 -2.549 1.00 90.44 103 ALA A O 1
ATOM 821 N N . LEU A 1 104 ? -8.671 6.954 -0.445 1.00 89.69 104 LEU A N 1
ATOM 822 C CA . L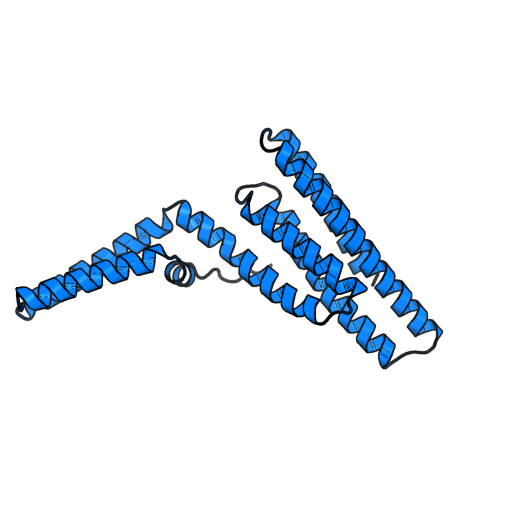EU A 1 104 ? -8.172 8.322 -0.283 1.00 89.69 104 LEU A CA 1
ATOM 823 C C . LEU A 1 104 ? -6.654 8.364 -0.153 1.00 89.69 104 LEU A C 1
ATOM 825 O O . LEU A 1 104 ? -6.028 9.163 -0.840 1.00 89.69 104 LEU A O 1
ATOM 829 N N . ILE A 1 105 ? -6.068 7.491 0.670 1.00 88.69 105 ILE A N 1
ATOM 830 C CA . ILE A 1 105 ? -4.611 7.387 0.803 1.00 88.69 105 ILE A CA 1
ATOM 831 C C . ILE A 1 105 ? -3.988 7.099 -0.565 1.00 88.69 105 ILE A C 1
ATOM 833 O O . ILE A 1 105 ? -3.094 7.815 -1.001 1.00 88.69 105 ILE A O 1
ATOM 837 N N . ASP A 1 106 ? -4.524 6.114 -1.284 1.00 86.25 106 ASP A N 1
ATOM 838 C CA . ASP A 1 106 ? -4.030 5.732 -2.604 1.00 86.25 106 ASP A CA 1
ATOM 839 C C . ASP A 1 106 ? -4.159 6.867 -3.636 1.00 86.25 106 ASP A C 1
ATOM 841 O O . ASP A 1 106 ? -3.270 7.065 -4.465 1.00 86.25 106 ASP A O 1
ATOM 845 N N . ARG A 1 107 ? -5.235 7.664 -3.569 1.00 85.50 107 ARG A N 1
ATOM 846 C CA . ARG A 1 107 ? -5.393 8.865 -4.402 1.00 85.50 107 ARG A CA 1
ATOM 847 C C . ARG A 1 107 ? -4.337 9.919 -4.074 1.00 85.50 107 ARG A C 1
ATOM 849 O O . ARG A 1 107 ? -3.649 10.372 -4.984 1.00 85.50 107 ARG A O 1
ATOM 856 N N . VAL A 1 108 ? -4.183 10.267 -2.797 1.00 82.06 108 VAL A N 1
ATOM 857 C CA . VAL A 1 108 ? -3.210 11.270 -2.340 1.00 82.06 108 VAL A CA 1
ATOM 858 C C . VAL A 1 108 ? -1.791 10.860 -2.733 1.00 82.06 108 VAL A C 1
ATOM 860 O O . VAL A 1 108 ? -1.060 11.659 -3.309 1.00 82.06 108 VAL A O 1
ATOM 863 N N . THR A 1 109 ? -1.406 9.602 -2.509 1.00 80.19 109 THR A N 1
ATOM 864 C CA . THR A 1 109 ? -0.083 9.095 -2.901 1.00 80.19 109 THR A CA 1
ATOM 865 C C . THR A 1 109 ? 0.135 9.157 -4.417 1.00 80.19 109 THR A C 1
ATOM 867 O O . THR A 1 109 ? 1.246 9.427 -4.876 1.00 80.19 109 THR A O 1
ATOM 870 N N . ARG A 1 110 ? -0.908 8.924 -5.227 1.00 78.12 110 ARG A N 1
ATOM 871 C CA . ARG A 1 110 ? -0.809 9.005 -6.693 1.00 78.12 110 ARG A CA 1
ATOM 872 C C . ARG A 1 110 ? -0.687 10.437 -7.207 1.00 78.12 110 ARG A C 1
ATOM 874 O O . ARG A 1 110 ? 0.062 10.644 -8.168 1.00 78.12 110 ARG A O 1
ATOM 881 N N . GLU A 1 111 ? -1.414 11.370 -6.599 1.00 78.06 111 GLU A N 1
ATOM 882 C CA . GLU A 1 111 ? -1.417 12.796 -6.945 1.00 78.06 111 GLU A CA 1
ATOM 883 C C . GLU A 1 111 ? -0.143 13.506 -6.469 1.00 78.06 111 GLU A C 1
ATOM 885 O O . GLU A 1 111 ? 0.367 14.382 -7.166 1.00 78.06 111 GLU A O 1
ATOM 890 N N . PHE A 1 112 ? 0.427 13.070 -5.344 1.00 76.31 112 PHE A N 1
ATOM 891 C CA . PHE A 1 112 ? 1.563 13.724 -4.698 1.00 76.31 112 PHE A CA 1
ATOM 892 C C . PHE A 1 112 ? 2.696 12.731 -4.353 1.00 76.31 112 PHE A C 1
ATOM 894 O O . PHE A 1 112 ? 2.954 12.456 -3.180 1.00 76.31 112 PHE A O 1
ATOM 901 N N . PRO A 1 113 ? 3.397 12.174 -5.361 1.00 66.00 113 PRO A N 1
ATOM 902 C CA . PRO A 1 113 ? 4.354 11.079 -5.165 1.00 66.00 113 PRO A CA 1
ATOM 903 C C . PRO A 1 113 ? 5.677 11.483 -4.493 1.00 66.00 113 PRO A C 1
ATOM 905 O O . PRO A 1 113 ? 6.340 10.627 -3.915 1.00 66.00 113 PRO A O 1
ATOM 908 N N . ASP A 1 114 ? 6.066 12.758 -4.565 1.00 63.78 114 ASP A N 1
ATOM 909 C CA . ASP A 1 114 ? 7.390 13.245 -4.143 1.00 63.78 114 ASP A CA 1
ATOM 910 C C . ASP A 1 114 ? 7.358 13.964 -2.778 1.00 63.78 114 ASP A C 1
ATOM 912 O O . ASP A 1 114 ? 8.185 14.833 -2.511 1.00 63.78 114 ASP A O 1
ATOM 916 N N . GLN A 1 115 ? 6.377 13.658 -1.919 1.00 67.75 115 GLN A N 1
ATOM 917 C CA . GLN A 1 115 ? 6.106 14.454 -0.716 1.00 67.75 115 GLN A CA 1
ATOM 918 C C . GLN A 1 115 ? 6.522 13.810 0.611 1.00 67.75 115 GLN A C 1
ATOM 920 O O . GLN A 1 115 ? 6.545 12.587 0.787 1.00 67.75 115 GLN A O 1
ATOM 925 N N . THR A 1 116 ? 6.814 14.696 1.564 1.00 70.38 116 THR A N 1
ATOM 926 C CA . THR A 1 116 ? 7.312 14.422 2.919 1.00 70.38 116 THR A CA 1
ATOM 927 C C . THR A 1 116 ? 6.408 13.485 3.723 1.00 70.38 116 THR A C 1
ATOM 929 O O . THR A 1 116 ? 6.911 12.706 4.521 1.00 70.38 116 THR A O 1
ATOM 932 N N . TYR A 1 117 ? 5.101 13.479 3.453 1.00 73.88 117 TYR A N 1
ATOM 933 C CA . TYR A 1 117 ? 4.100 12.705 4.197 1.00 73.88 117 TYR A CA 1
ATOM 934 C C . TYR A 1 117 ? 3.899 11.247 3.738 1.00 73.88 117 TYR A C 1
ATOM 936 O O . TYR A 1 117 ? 2.970 10.557 4.171 1.00 73.88 117 TYR A O 1
ATOM 944 N N . SER A 1 118 ? 4.721 10.758 2.807 1.00 75.88 118 SER A N 1
ATOM 945 C CA . SER A 1 118 ? 4.623 9.380 2.299 1.00 75.88 118 SER A CA 1
ATOM 946 C C . SER A 1 118 ? 4.774 8.331 3.407 1.00 75.88 118 SER A C 1
ATOM 948 O O . SER A 1 118 ? 4.067 7.320 3.398 1.00 75.88 118 SER A O 1
ATOM 950 N N . PHE A 1 119 ? 5.632 8.591 4.396 1.00 79.62 119 PHE A N 1
ATOM 951 C CA . PHE A 1 119 ? 5.843 7.703 5.537 1.00 79.62 119 PHE A CA 1
ATOM 952 C C . PHE A 1 119 ? 4.584 7.570 6.405 1.00 79.62 119 PHE A C 1
ATOM 954 O O . PHE A 1 119 ? 4.187 6.467 6.782 1.00 79.62 119 PHE A O 1
ATOM 961 N N . GLU A 1 120 ? 3.913 8.681 6.683 1.00 81.94 120 GLU A N 1
ATOM 962 C CA . GLU A 1 120 ? 2.709 8.724 7.501 1.00 81.94 120 GLU A CA 1
ATOM 963 C C . GLU A 1 120 ? 1.548 8.026 6.788 1.00 81.94 120 GLU A C 1
ATOM 965 O O . GLU A 1 120 ? 0.815 7.254 7.410 1.00 81.94 120 GLU A O 1
ATOM 970 N N . LEU A 1 121 ? 1.410 8.218 5.474 1.00 85.12 121 LEU A N 1
ATOM 971 C CA . LEU A 1 121 ? 0.421 7.494 4.675 1.00 85.12 121 LEU A CA 1
ATOM 972 C C . LEU A 1 121 ? 0.689 5.978 4.669 1.00 85.12 121 LEU A C 1
ATOM 974 O O . LEU A 1 121 ? -0.251 5.193 4.805 1.00 85.12 121 LEU A O 1
ATOM 978 N N . GLU A 1 122 ? 1.952 5.538 4.590 1.00 82.25 122 GLU A N 1
ATOM 979 C CA . GLU A 1 122 ? 2.298 4.114 4.742 1.00 82.25 122 GLU A CA 1
ATOM 980 C C . GLU A 1 122 ? 1.931 3.563 6.118 1.00 82.25 122 GLU A C 1
ATOM 982 O O . GLU A 1 122 ? 1.390 2.456 6.224 1.00 82.25 122 GLU A O 1
ATOM 987 N N . SER A 1 123 ? 2.230 4.329 7.167 1.00 83.81 123 SER A N 1
ATOM 988 C CA . SER A 1 123 ? 1.894 3.970 8.540 1.00 83.81 123 SER A CA 1
ATOM 989 C C . SER A 1 123 ? 0.380 3.800 8.700 1.00 83.81 123 SER A C 1
ATOM 991 O O . SER A 1 123 ? -0.060 2.798 9.264 1.00 83.81 123 SER A O 1
ATOM 993 N N . MET A 1 124 ? -0.433 4.681 8.104 1.00 87.81 124 MET A N 1
ATOM 994 C CA . MET A 1 124 ? -1.896 4.550 8.133 1.00 87.81 124 MET A CA 1
ATOM 995 C C . MET A 1 124 ? -2.371 3.278 7.449 1.00 87.81 124 MET A C 1
ATOM 997 O O . MET A 1 124 ? -3.225 2.572 7.978 1.00 87.81 124 MET A O 1
ATOM 1001 N N . VAL A 1 125 ? -1.805 2.956 6.285 1.00 89.50 125 VAL A N 1
ATOM 1002 C CA . VAL A 1 125 ? -2.132 1.722 5.560 1.00 89.50 125 VAL A CA 1
ATOM 1003 C C . VAL A 1 125 ? -1.826 0.493 6.426 1.00 89.50 125 VAL A C 1
ATOM 1005 O O . VAL A 1 125 ? -2.636 -0.435 6.484 1.00 89.50 125 VAL A O 1
ATOM 1008 N N . SER A 1 126 ? -0.699 0.492 7.145 1.00 86.31 126 SER A N 1
ATOM 1009 C CA . SER A 1 126 ? -0.355 -0.579 8.090 1.00 86.31 126 SER A CA 1
ATOM 1010 C C . SER A 1 126 ? -1.335 -0.657 9.266 1.00 86.31 126 SER A C 1
ATOM 1012 O O . SER A 1 126 ? -1.825 -1.741 9.578 1.00 86.31 126 SER A O 1
ATOM 1014 N N . ASN A 1 127 ? -1.681 0.481 9.866 1.00 88.00 127 ASN A N 1
ATOM 1015 C CA . ASN A 1 127 ? -2.606 0.546 10.997 1.00 88.00 127 ASN A CA 1
ATOM 1016 C C . ASN A 1 127 ? -4.022 0.088 10.607 1.00 88.00 127 ASN A C 1
ATOM 1018 O O . ASN A 1 127 ? -4.647 -0.690 11.324 1.00 88.00 127 ASN A O 1
ATOM 1022 N N . ILE A 1 128 ? -4.516 0.484 9.427 1.00 90.75 128 ILE A N 1
ATOM 1023 C CA . ILE A 1 128 ? -5.811 0.022 8.896 1.00 90.75 128 ILE A CA 1
ATOM 1024 C C . ILE A 1 128 ? -5.802 -1.498 8.695 1.00 90.75 128 ILE A C 1
ATOM 1026 O O . ILE A 1 128 ? -6.794 -2.166 8.992 1.00 90.75 128 ILE A O 1
ATOM 1030 N N . ARG A 1 129 ? -4.690 -2.067 8.211 1.00 90.81 129 ARG A N 1
ATOM 1031 C CA . ARG A 1 129 ? -4.547 -3.523 8.076 1.00 90.81 129 ARG A CA 1
ATOM 1032 C C . ARG A 1 129 ? -4.636 -4.219 9.428 1.00 90.81 129 ARG A C 1
ATOM 1034 O O . ARG A 1 129 ? -5.339 -5.221 9.538 1.00 90.81 129 ARG A O 1
ATOM 1041 N N . GLU A 1 130 ? -3.909 -3.723 10.420 1.00 88.81 130 GLU A N 1
ATOM 1042 C CA . GLU A 1 130 ? -3.889 -4.301 11.762 1.00 88.81 130 GLU A CA 1
ATOM 1043 C C . GLU A 1 130 ? -5.272 -4.241 12.415 1.00 88.81 130 GLU A C 1
ATOM 1045 O O . GLU A 1 130 ? -5.783 -5.268 12.863 1.00 88.81 130 GLU A O 1
ATOM 1050 N N . LEU A 1 131 ? -5.946 -3.091 12.323 1.00 91.12 131 LEU A N 1
ATOM 1051 C CA . LEU A 1 131 ? -7.336 -2.950 12.748 1.00 91.12 131 LEU A CA 1
ATOM 1052 C C . LEU A 1 131 ? -8.265 -3.927 12.025 1.00 91.12 131 LEU A C 1
ATOM 1054 O O . LEU A 1 131 ? -9.108 -4.536 12.670 1.00 91.12 131 LEU A O 1
ATOM 1058 N N . ALA A 1 132 ? -8.109 -4.134 10.715 1.00 91.50 132 ALA A N 1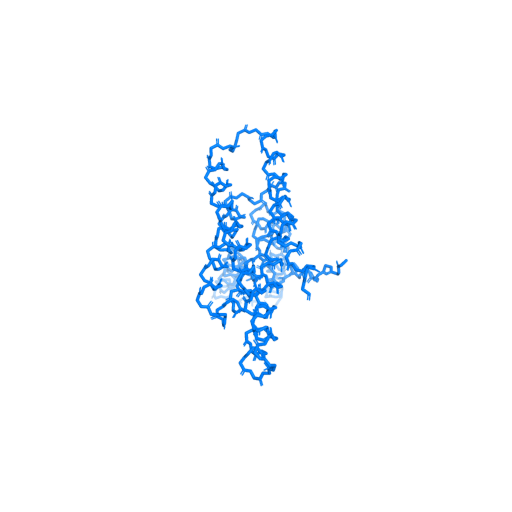
ATOM 1059 C CA . ALA A 1 132 ? -8.958 -5.062 9.966 1.00 91.50 132 ALA A CA 1
ATOM 1060 C C . ALA A 1 132 ? -8.776 -6.520 10.421 1.00 91.50 132 ALA A C 1
ATOM 1062 O O . ALA A 1 132 ? -9.754 -7.255 10.583 1.00 91.50 132 ALA A O 1
ATOM 1063 N N . VAL A 1 133 ? -7.529 -6.940 10.660 1.00 90.00 133 VAL A N 1
ATOM 1064 C CA . VAL A 1 133 ? -7.216 -8.280 11.183 1.00 90.00 133 VAL A CA 1
ATOM 1065 C C . VAL A 1 133 ? -7.771 -8.454 12.598 1.00 90.00 133 VAL A C 1
ATOM 1067 O O . VAL A 1 133 ? -8.400 -9.479 12.888 1.00 90.00 133 VAL A O 1
ATOM 1070 N N . ASN A 1 134 ? -7.592 -7.449 13.456 1.00 90.00 134 ASN A N 1
ATOM 1071 C CA . ASN A 1 134 ? -8.087 -7.471 14.828 1.00 90.00 134 ASN A CA 1
ATOM 1072 C C . ASN A 1 134 ? -9.615 -7.484 14.867 1.00 90.00 134 ASN A C 1
ATOM 1074 O O . ASN A 1 134 ? -10.188 -8.353 15.520 1.00 90.00 134 ASN A O 1
ATOM 1078 N N . TYR A 1 135 ? -10.275 -6.614 14.101 1.00 91.62 135 TYR A N 1
ATOM 1079 C CA . TYR A 1 135 ? -11.731 -6.562 13.993 1.00 91.62 135 TYR A CA 1
ATOM 1080 C C . TYR A 1 135 ? -12.301 -7.909 13.552 1.00 91.62 135 TYR A C 1
ATOM 1082 O O . TYR A 1 135 ? -13.222 -8.432 14.175 1.00 91.62 135 TYR A O 1
ATOM 1090 N N . LYS A 1 136 ? -11.727 -8.516 12.504 1.00 90.88 136 LYS A N 1
ATOM 1091 C CA . LYS A 1 136 ? -12.151 -9.839 12.025 1.00 90.88 136 LYS A CA 1
ATOM 1092 C C . LYS A 1 136 ? -12.032 -10.897 13.125 1.00 90.88 136 LYS A C 1
ATOM 1094 O O . LYS A 1 136 ? -12.947 -11.695 13.307 1.00 90.88 136 LYS A O 1
ATOM 1099 N N . THR A 1 137 ? -10.917 -10.897 13.850 1.00 89.19 137 THR A N 1
ATOM 1100 C CA . THR A 1 137 ? -10.653 -11.862 14.926 1.00 89.19 137 THR A CA 1
ATOM 1101 C C . THR A 1 137 ? -11.611 -11.668 16.104 1.00 89.19 137 THR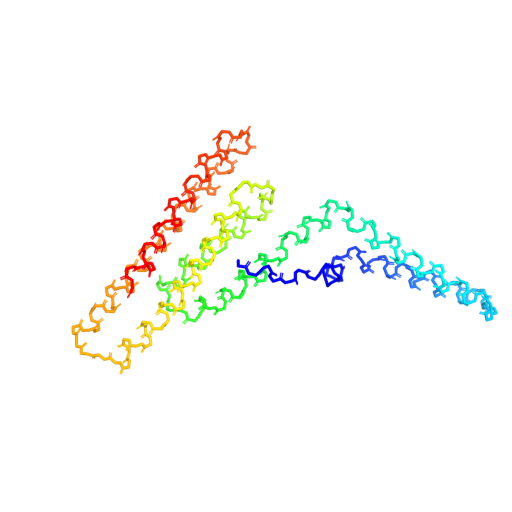 A C 1
ATOM 1103 O O . THR A 1 137 ? -12.137 -12.643 16.633 1.00 89.19 137 THR A O 1
ATOM 1106 N N . LEU A 1 138 ? -11.871 -10.421 16.503 1.00 89.38 138 LEU A N 1
ATOM 1107 C CA . LEU A 1 138 ? -12.829 -10.069 17.555 1.00 89.38 138 LEU A CA 1
ATOM 1108 C C . LEU A 1 138 ? -14.262 -10.444 17.173 1.00 89.38 138 LEU A C 1
ATOM 1110 O O . LEU A 1 138 ? -14.965 -11.039 17.985 1.00 89.38 138 LEU A O 1
ATOM 1114 N N . ALA A 1 139 ? -14.672 -10.158 15.937 1.00 87.88 139 ALA A N 1
ATOM 1115 C CA . ALA A 1 139 ? -15.997 -10.504 15.437 1.00 87.88 139 ALA A CA 1
ATOM 1116 C C . ALA A 1 139 ? -16.219 -12.025 15.425 1.00 87.88 139 ALA A C 1
ATOM 1118 O O . ALA A 1 139 ? -17.256 -12.499 15.887 1.00 87.88 139 ALA A O 1
ATOM 1119 N N . ASP A 1 140 ? -15.230 -12.793 14.959 1.00 88.56 140 ASP A N 1
ATOM 1120 C CA . ASP A 1 140 ? -15.283 -14.257 14.965 1.00 88.56 140 ASP A CA 1
ATOM 1121 C C . ASP A 1 140 ? -15.349 -14.820 16.396 1.00 88.56 140 ASP A C 1
ATOM 1123 O O . ASP A 1 140 ? -16.184 -15.676 16.705 1.00 88.56 140 ASP A O 1
ATOM 1127 N N . ARG A 1 141 ? -14.539 -14.275 17.315 1.00 87.38 141 ARG A N 1
ATOM 1128 C CA . ARG A 1 141 ? -14.563 -14.661 18.734 1.00 87.38 141 ARG A CA 1
ATOM 1129 C C . ARG A 1 141 ? -15.889 -14.330 19.409 1.00 87.38 141 ARG A C 1
ATOM 1131 O O . ARG A 1 141 ? -16.396 -15.172 20.137 1.00 87.38 141 ARG A O 1
ATOM 1138 N N . ALA A 1 142 ? -16.472 -13.160 19.156 1.00 87.62 142 ALA A N 1
ATOM 1139 C CA . ALA A 1 142 ? -17.746 -12.756 19.753 1.00 87.62 142 ALA A CA 1
ATOM 1140 C C . ALA A 1 142 ? -18.921 -13.655 19.322 1.00 87.62 142 ALA A C 1
ATOM 1142 O O . ALA A 1 142 ? -19.869 -13.867 20.088 1.00 87.62 142 ALA A O 1
ATOM 1143 N N . GLN A 1 143 ? -18.851 -14.224 18.114 1.00 86.06 143 GLN A N 1
ATOM 1144 C CA . GLN A 1 143 ? -19.838 -15.190 17.633 1.00 86.06 143 GLN A CA 1
ATOM 1145 C C . GLN A 1 143 ? -19.710 -16.541 18.346 1.00 86.06 143 GLN A C 1
ATOM 1147 O O . GLN A 1 143 ? -20.719 -17.086 18.799 1.00 86.06 143 GLN A O 1
ATOM 1152 N N . HIS A 1 144 ? -18.487 -17.051 18.498 1.00 86.44 144 HIS A N 1
ATOM 1153 C CA . HIS A 1 144 ? -18.248 -18.429 18.938 1.00 86.44 144 HIS A CA 1
ATOM 1154 C C . HIS A 1 144 ? -17.961 -18.590 20.437 1.00 86.44 144 HIS A C 1
ATOM 1156 O O . HIS A 1 144 ? -18.159 -19.677 20.978 1.00 86.44 144 HIS A O 1
ATOM 1162 N N . PHE A 1 145 ? -17.512 -17.538 21.123 1.00 82.06 145 PHE A N 1
ATOM 1163 C CA . PHE A 1 145 ? -16.994 -17.621 22.487 1.00 82.06 145 PHE A CA 1
ATOM 1164 C C . PHE A 1 145 ? -17.491 -16.487 23.390 1.00 82.06 145 PHE A C 1
ATOM 1166 O O . PHE A 1 145 ? -17.872 -15.404 22.946 1.00 82.06 145 PHE A O 1
ATOM 1173 N N . GLY A 1 146 ? -17.436 -16.762 24.691 1.00 84.25 146 GLY A N 1
ATOM 1174 C CA . GLY A 1 146 ? -17.603 -15.794 25.766 1.00 84.25 146 GLY A CA 1
ATOM 1175 C C . GLY A 1 146 ? -19.001 -15.717 26.374 1.00 84.25 146 GLY A C 1
ATOM 1176 O O . GLY A 1 146 ? -20.008 -16.030 25.734 1.00 84.25 146 GLY A O 1
ATOM 1177 N N . ASP A 1 147 ? -19.041 -15.307 27.640 1.00 90.44 147 ASP A N 1
ATOM 1178 C CA . ASP A 1 147 ? -20.275 -14.963 28.347 1.00 90.44 147 ASP A CA 1
ATOM 1179 C C . ASP A 1 147 ? -20.844 -13.606 27.877 1.00 90.44 147 ASP A C 1
ATOM 1181 O O . ASP A 1 147 ? -20.259 -12.909 27.042 1.00 90.44 147 ASP A O 1
ATOM 1185 N N . ALA A 1 148 ? -22.023 -13.233 28.382 1.00 89.50 148 ALA A N 1
ATOM 1186 C CA . ALA A 1 148 ? -22.697 -11.999 27.976 1.00 89.50 148 ALA A CA 1
ATOM 1187 C C . ALA A 1 148 ? -21.847 -10.737 28.230 1.00 89.50 148 ALA A C 1
ATOM 1189 O O . ALA A 1 148 ? -21.851 -9.819 27.407 1.00 89.50 148 ALA A O 1
ATOM 1190 N N . ASP A 1 149 ? -21.082 -10.704 29.323 1.00 88.75 149 ASP A N 1
ATOM 1191 C CA . ASP A 1 149 ? -20.239 -9.561 29.673 1.00 88.75 149 ASP A CA 1
ATOM 1192 C C . ASP A 1 149 ? -19.002 -9.485 28.772 1.00 88.75 149 ASP A C 1
ATOM 1194 O O . ASP A 1 149 ? -18.619 -8.403 28.321 1.00 88.75 149 ASP A O 1
ATOM 1198 N N . GLN A 1 150 ? -18.395 -10.628 28.451 1.00 87.00 150 GLN A N 1
ATOM 1199 C CA . GLN A 1 150 ? -17.278 -10.726 27.513 1.00 87.00 150 GLN A CA 1
ATOM 1200 C C . GLN A 1 150 ? -17.696 -10.312 26.101 1.00 87.00 150 GLN A C 1
ATOM 1202 O O . GLN A 1 150 ? -16.986 -9.537 25.459 1.00 87.00 150 GLN A O 1
ATOM 1207 N N . LYS A 1 151 ? -18.868 -10.753 25.631 1.00 88.94 151 LYS A N 1
ATOM 1208 C CA . LYS A 1 151 ? -19.414 -10.336 24.330 1.00 88.94 151 LYS A CA 1
ATOM 1209 C C . LYS A 1 151 ? -19.658 -8.835 24.270 1.00 88.94 151 LYS A C 1
ATOM 1211 O O . LYS A 1 151 ? -19.216 -8.191 23.324 1.00 88.94 151 LYS A O 1
ATOM 1216 N N . LYS A 1 152 ? -20.240 -8.256 25.322 1.00 89.56 152 LYS A N 1
ATOM 1217 C CA . LYS A 1 152 ? -20.454 -6.807 25.417 1.00 89.56 152 LYS A CA 1
ATOM 1218 C C . LYS A 1 152 ? -19.143 -6.013 25.394 1.00 89.56 152 LYS A C 1
ATOM 1220 O O . LYS A 1 152 ? -19.072 -4.961 24.762 1.00 89.56 152 LYS A O 1
ATOM 1225 N N . ARG A 1 153 ? -18.085 -6.511 26.047 1.00 88.25 153 ARG A N 1
ATOM 1226 C CA . ARG A 1 153 ? -16.744 -5.898 25.972 1.00 88.25 153 ARG A CA 1
ATOM 1227 C C . ARG A 1 153 ? -16.169 -5.974 24.560 1.00 88.25 153 ARG A C 1
ATOM 1229 O O . ARG A 1 153 ? -15.691 -4.961 24.060 1.00 88.25 153 ARG A O 1
ATOM 1236 N N . MET A 1 154 ? -16.260 -7.131 23.902 1.00 88.81 154 MET A N 1
ATOM 1237 C CA . MET A 1 154 ? -15.801 -7.298 22.518 1.00 88.81 154 MET A CA 1
ATOM 1238 C C . MET A 1 154 ? -16.555 -6.371 21.553 1.00 88.81 154 MET A C 1
ATOM 1240 O O . MET A 1 154 ? -15.932 -5.730 20.713 1.00 88.81 154 MET A O 1
ATOM 1244 N N . GLU A 1 155 ? -17.871 -6.221 21.711 1.00 89.62 155 GLU A N 1
ATOM 1245 C CA . GLU A 1 155 ? -18.675 -5.253 20.951 1.00 89.62 155 GLU A CA 1
ATOM 1246 C C . GLU A 1 155 ? -18.247 -3.806 21.201 1.00 89.62 155 GLU A C 1
ATOM 1248 O O . GLU A 1 155 ? -18.125 -3.029 20.255 1.00 89.62 155 GLU A O 1
ATOM 1253 N N . SER A 1 156 ? -17.965 -3.443 22.455 1.00 90.19 156 SER A N 1
ATOM 1254 C CA . SER A 1 156 ? -17.447 -2.114 22.792 1.00 90.19 156 SER A CA 1
ATOM 1255 C C . SER A 1 156 ? -16.115 -1.831 22.094 1.00 90.19 156 SER A C 1
ATOM 1257 O O . SER A 1 156 ? -15.938 -0.751 21.535 1.00 90.19 156 SER A O 1
ATOM 1259 N N . ILE A 1 157 ? -15.204 -2.809 22.080 1.00 89.12 157 ILE A N 1
ATOM 1260 C CA . ILE A 1 157 ? -13.910 -2.708 21.395 1.00 89.12 157 ILE A CA 1
ATOM 1261 C C . ILE A 1 157 ? -14.110 -2.550 19.882 1.00 89.12 157 ILE A C 1
ATOM 1263 O O . ILE A 1 157 ? -13.555 -1.634 19.275 1.00 89.12 157 ILE A O 1
ATOM 1267 N N . MET A 1 158 ? -14.947 -3.391 19.266 1.00 90.56 158 MET A N 1
ATOM 1268 C CA . MET A 1 158 ? -15.259 -3.303 17.834 1.00 90.56 158 MET A CA 1
ATOM 1269 C C . MET A 1 158 ? -15.855 -1.939 17.456 1.00 90.56 158 MET A C 1
ATOM 1271 O O . MET A 1 158 ? -15.494 -1.369 16.425 1.00 90.56 158 MET A O 1
ATOM 1275 N N . ASN A 1 159 ? -16.735 -1.384 18.292 1.00 90.88 159 ASN A N 1
ATOM 1276 C CA . ASN A 1 159 ? -17.291 -0.047 18.086 1.00 90.88 159 ASN A CA 1
ATOM 1277 C C . ASN A 1 159 ? -16.223 1.049 18.222 1.00 90.88 159 ASN A C 1
ATOM 1279 O O . ASN A 1 159 ? -16.225 1.996 17.436 1.00 90.88 159 ASN A O 1
ATOM 1283 N N . GLY A 1 160 ? -15.279 0.903 19.157 1.00 87.81 160 GLY A N 1
ATOM 1284 C CA . GLY A 1 160 ? -14.108 1.778 19.270 1.00 87.81 160 GLY A CA 1
ATOM 1285 C C . GLY A 1 160 ? -13.276 1.799 17.985 1.00 87.81 160 GLY A C 1
ATOM 1286 O O . GLY A 1 160 ? -12.983 2.872 17.458 1.00 87.81 160 GLY A O 1
ATOM 1287 N N . GLN A 1 161 ? -13.000 0.624 17.410 1.00 89.38 161 GLN A N 1
ATOM 1288 C CA . GLN A 1 161 ? -12.268 0.496 16.143 1.00 89.38 161 GLN A CA 1
ATOM 1289 C C . GLN A 1 161 ? -13.004 1.165 14.970 1.00 89.38 161 GLN A C 1
ATOM 1291 O O . GLN A 1 161 ? -12.383 1.861 14.167 1.00 89.38 161 GLN A O 1
ATOM 1296 N N . ILE A 1 162 ? -14.331 1.009 14.882 1.00 91.69 162 ILE A N 1
ATOM 1297 C CA . ILE A 1 162 ? -15.154 1.686 13.863 1.00 91.69 162 ILE A CA 1
ATOM 1298 C C . ILE A 1 162 ? -15.079 3.209 14.026 1.00 91.69 162 ILE A C 1
ATOM 1300 O O . ILE A 1 162 ? -14.917 3.930 13.041 1.00 91.69 162 ILE A O 1
ATOM 1304 N N . ASN A 1 163 ? -15.178 3.711 15.257 1.00 89.56 163 ASN A N 1
ATOM 1305 C CA . ASN A 1 163 ? -15.124 5.145 15.531 1.00 89.56 163 ASN A CA 1
ATOM 1306 C C . ASN A 1 163 ? -13.760 5.743 15.172 1.00 89.56 163 ASN A C 1
ATOM 1308 O O . ASN A 1 163 ? -13.709 6.765 14.493 1.00 89.56 163 ASN A O 1
ATOM 1312 N N . ALA A 1 164 ? -12.664 5.079 15.544 1.00 86.31 164 ALA A N 1
ATOM 1313 C CA . ALA A 1 164 ? -11.308 5.502 15.197 1.00 86.31 164 ALA A CA 1
ATOM 1314 C C . ALA A 1 164 ? -11.102 5.601 13.678 1.00 86.31 164 ALA A C 1
ATOM 1316 O O . ALA A 1 164 ? -10.522 6.560 13.159 1.00 86.31 164 ALA A O 1
ATOM 1317 N N . LEU A 1 165 ? -11.644 4.628 12.949 1.00 90.62 165 LEU A N 1
ATOM 1318 C CA . LEU A 1 165 ? -11.579 4.566 11.497 1.00 90.62 165 LEU A CA 1
ATOM 1319 C C . LEU A 1 165 ? -12.444 5.644 10.825 1.00 90.62 165 LEU A C 1
ATOM 1321 O O . LEU A 1 165 ? -12.022 6.244 9.840 1.00 90.62 165 LEU A O 1
ATOM 1325 N N . ASN A 1 166 ? -13.623 5.947 11.376 1.00 90.31 166 ASN A N 1
ATOM 1326 C CA . ASN A 1 166 ? -14.457 7.061 10.917 1.00 90.31 166 ASN A CA 1
ATOM 1327 C C . ASN A 1 166 ? -13.781 8.418 11.149 1.00 90.31 166 ASN A C 1
ATOM 1329 O O . ASN A 1 166 ? -13.803 9.269 10.258 1.00 90.31 166 ASN A O 1
ATOM 1333 N N . THR A 1 167 ? -13.144 8.610 12.307 1.00 87.31 167 THR A N 1
ATOM 1334 C CA . THR A 1 167 ? -12.346 9.810 12.592 1.00 87.31 167 THR A CA 1
ATOM 1335 C C . THR A 1 167 ? -11.202 9.934 11.592 1.00 87.31 167 THR A C 1
ATOM 1337 O O . THR A 1 167 ? -11.062 10.972 10.953 1.00 87.31 167 THR A O 1
ATOM 1340 N N . THR A 1 168 ? -10.457 8.850 11.367 1.00 86.06 168 THR A N 1
ATOM 1341 C CA . THR A 1 168 ? -9.376 8.785 10.370 1.00 86.06 168 THR A CA 1
ATOM 1342 C C . THR A 1 168 ? -9.867 9.175 8.980 1.00 86.06 168 THR A C 1
ATOM 1344 O O . THR A 1 168 ? -9.269 10.027 8.328 1.00 86.06 168 THR A O 1
ATOM 1347 N N . LEU A 1 169 ? -10.988 8.603 8.537 1.00 90.69 169 LEU A N 1
ATOM 1348 C CA . LEU A 1 169 ? -11.594 8.918 7.249 1.00 90.69 169 LEU A CA 1
ATOM 1349 C C . LEU A 1 169 ? -11.986 10.396 7.142 1.00 90.69 169 LEU A C 1
ATOM 1351 O O . LEU A 1 169 ? -11.737 11.029 6.117 1.00 90.69 169 LEU A O 1
ATOM 1355 N N . SER A 1 170 ? -12.620 10.943 8.181 1.00 88.06 170 SER A N 1
ATOM 1356 C CA . SER A 1 170 ? -13.019 12.350 8.217 1.00 88.06 170 SER A CA 1
ATOM 1357 C C . SER A 1 170 ? -11.801 13.264 8.110 1.00 88.06 170 SER A C 1
ATOM 1359 O O . SER A 1 170 ? -11.793 14.190 7.299 1.00 88.06 170 SER A O 1
ATOM 1361 N N . THR A 1 171 ? -10.746 12.978 8.871 1.00 83.44 171 THR A N 1
ATOM 1362 C CA . THR A 1 171 ? -9.528 13.787 8.845 1.00 83.44 171 THR A CA 1
ATOM 1363 C C . THR A 1 171 ? -8.785 13.639 7.518 1.00 83.44 171 THR A C 1
ATOM 1365 O O . THR A 1 171 ? -8.344 14.645 6.974 1.00 83.44 171 THR A O 1
ATOM 1368 N N . LEU A 1 172 ? -8.736 12.442 6.920 1.00 84.94 172 LEU A N 1
ATOM 1369 C CA . LEU A 1 172 ? -8.189 12.231 5.572 1.00 84.94 172 LEU A CA 1
ATOM 1370 C C . LEU A 1 172 ? -8.971 12.987 4.489 1.00 84.94 172 LEU A C 1
ATOM 1372 O O . LEU A 1 172 ? -8.366 13.518 3.559 1.00 84.94 172 LEU A O 1
ATOM 1376 N N . LYS A 1 173 ? -10.305 13.071 4.595 1.00 87.00 173 LYS A N 1
ATOM 1377 C CA . LYS A 1 173 ? -11.135 13.877 3.679 1.00 87.00 173 LYS A CA 1
ATOM 1378 C C . LYS A 1 173 ? -10.791 15.363 3.791 1.00 87.00 173 LYS A C 1
ATOM 1380 O O . LYS A 1 173 ? -10.579 16.010 2.767 1.00 87.00 173 LYS A O 1
ATOM 1385 N N . THR A 1 174 ? -10.680 15.881 5.015 1.00 83.69 174 THR A N 1
ATOM 1386 C CA . THR A 1 174 ? -10.251 17.266 5.269 1.00 83.69 174 THR A CA 1
ATOM 1387 C C . THR A 1 174 ? -8.840 17.514 4.741 1.00 83.69 174 THR A C 1
ATOM 1389 O O . THR A 1 174 ? -8.605 18.491 4.036 1.00 83.69 174 THR A O 1
ATOM 1392 N N . PHE A 1 175 ? -7.918 16.596 5.018 1.00 79.81 175 PHE A N 1
ATOM 1393 C CA . PHE A 1 175 ? -6.539 16.645 4.555 1.00 79.81 175 PHE A CA 1
ATOM 1394 C C . PHE A 1 175 ? -6.441 16.678 3.025 1.00 79.81 175 PHE A C 1
ATOM 1396 O O . PHE A 1 175 ? -5.789 17.556 2.472 1.00 79.81 175 PHE A O 1
ATOM 1403 N N . SER A 1 176 ? -7.141 15.781 2.325 1.00 79.50 176 SER A N 1
ATOM 1404 C CA . SER A 1 176 ? -7.175 15.742 0.857 1.00 79.50 176 SER A CA 1
ATOM 1405 C C . SER A 1 176 ? -7.766 17.023 0.252 1.00 79.50 176 SER A C 1
ATOM 1407 O O . SER A 1 176 ? -7.231 17.547 -0.729 1.00 79.50 176 SER A O 1
ATOM 1409 N N . GLY A 1 177 ? -8.830 17.567 0.854 1.00 78.38 177 GLY A N 1
ATOM 1410 C CA . GLY A 1 177 ? -9.394 18.855 0.444 1.00 78.38 177 GLY A CA 1
ATOM 1411 C C . GLY A 1 177 ? -8.400 20.005 0.621 1.00 78.38 177 GLY A C 1
ATOM 1412 O O . GLY A 1 177 ? -8.231 20.822 -0.282 1.00 78.38 177 GLY A O 1
ATOM 1413 N N . ASN A 1 178 ? -7.679 20.020 1.743 1.00 73.31 178 ASN A N 1
ATOM 1414 C CA . ASN A 1 178 ? -6.666 21.027 2.039 1.00 73.31 178 ASN A CA 1
ATOM 1415 C C . ASN A 1 178 ? -5.436 20.892 1.129 1.00 73.31 178 ASN A C 1
ATOM 1417 O O . ASN A 1 178 ? -4.965 21.894 0.611 1.00 73.31 178 ASN A O 1
ATOM 1421 N N . LEU A 1 179 ? -4.949 19.682 0.839 1.00 70.50 179 LEU A N 1
ATOM 1422 C CA . LEU A 1 179 ? -3.820 19.467 -0.078 1.00 70.50 179 LEU A CA 1
ATOM 1423 C C . LEU A 1 179 ? -4.064 20.042 -1.477 1.00 70.50 179 LEU A C 1
ATOM 1425 O O . LEU A 1 179 ? -3.144 20.577 -2.092 1.00 70.50 179 LEU A O 1
ATOM 1429 N N . THR A 1 180 ? -5.309 19.986 -1.953 1.00 63.84 180 THR A N 1
ATOM 1430 C CA . THR A 1 180 ? -5.694 20.576 -3.244 1.00 63.84 180 THR A CA 1
ATOM 1431 C C . THR A 1 180 ? -5.511 22.102 -3.244 1.00 63.84 180 THR A C 1
ATOM 1433 O O . THR A 1 180 ? -5.217 22.692 -4.280 1.00 63.84 180 THR A O 1
ATOM 1436 N N . LEU A 1 181 ? -5.647 22.745 -2.080 1.00 59.56 181 LEU A N 1
ATOM 1437 C CA . LEU A 1 181 ? -5.472 24.188 -1.890 1.00 59.56 181 LEU A CA 1
ATOM 1438 C C . LEU A 1 181 ? -4.022 24.582 -1.546 1.00 59.56 181 LEU A C 1
ATOM 1440 O O . LEU A 1 181 ? -3.636 25.725 -1.774 1.00 59.56 181 LEU A O 1
ATOM 1444 N N . LEU A 1 182 ? -3.231 23.653 -0.997 1.00 56.62 182 LEU A N 1
ATOM 1445 C CA . LEU A 1 182 ? -1.949 23.914 -0.324 1.00 56.62 182 LEU A CA 1
ATOM 1446 C C . LEU A 1 182 ? -0.707 23.486 -1.124 1.00 56.62 182 LEU A C 1
ATOM 1448 O O . LEU A 1 182 ? 0.400 23.521 -0.592 1.00 56.62 182 LEU A O 1
ATOM 1452 N N . ALA A 1 183 ? -0.837 23.107 -2.398 1.00 56.59 183 ALA A N 1
ATOM 1453 C CA . ALA A 1 183 ? 0.280 22.659 -3.245 1.00 56.59 183 ALA A CA 1
ATOM 1454 C C . ALA A 1 183 ? 1.355 23.743 -3.556 1.00 56.59 183 ALA A C 1
ATOM 1456 O O . ALA A 1 183 ? 2.086 23.616 -4.535 1.00 56.59 183 ALA A O 1
ATOM 1457 N N . ALA A 1 184 ? 1.458 24.809 -2.751 1.00 54.09 184 ALA A N 1
ATOM 1458 C CA . ALA A 1 184 ? 2.243 26.009 -3.028 1.00 54.09 184 ALA A CA 1
ATOM 1459 C C . ALA A 1 184 ? 3.306 26.397 -1.966 1.00 54.09 184 ALA A C 1
ATOM 1461 O O . ALA A 1 184 ? 4.074 27.314 -2.255 1.00 54.09 184 ALA A O 1
ATOM 1462 N N . SER A 1 185 ? 3.423 25.757 -0.784 1.00 58.44 185 SER A N 1
ATOM 1463 C CA . SER A 1 185 ? 4.520 26.078 0.167 1.00 58.44 185 SER A CA 1
ATOM 1464 C C . SER A 1 185 ? 5.011 24.919 1.061 1.00 58.44 185 SER A C 1
ATOM 1466 O O . SER A 1 185 ? 4.242 24.049 1.467 1.00 58.44 185 SER A O 1
ATOM 1468 N N . GLU A 1 186 ? 6.312 24.919 1.396 1.00 59.50 186 GLU A N 1
ATOM 1469 C CA . GLU A 1 186 ? 6.967 23.912 2.260 1.00 59.50 186 GLU A CA 1
ATOM 1470 C C . GLU A 1 186 ? 6.470 23.940 3.716 1.00 59.50 186 GLU A C 1
ATOM 1472 O O . GLU A 1 186 ? 6.280 22.890 4.327 1.00 59.50 186 GLU A O 1
ATOM 1477 N N . GLU A 1 187 ? 6.195 25.124 4.269 1.00 60.25 187 GLU A N 1
ATOM 1478 C CA . GLU A 1 187 ? 5.703 25.293 5.647 1.00 60.25 187 GLU A CA 1
ATOM 1479 C C . GLU A 1 187 ? 4.341 24.605 5.854 1.00 60.25 187 GLU A C 1
ATOM 1481 O O . GLU A 1 187 ? 4.062 24.020 6.902 1.00 60.25 187 GLU A O 1
ATOM 1486 N N . GLN A 1 188 ? 3.512 24.582 4.807 1.00 62.94 188 GLN A N 1
ATOM 1487 C CA . GLN A 1 188 ? 2.221 23.896 4.811 1.00 62.94 188 GLN A CA 1
ATOM 1488 C C . GLN A 1 188 ? 2.361 22.372 4.658 1.00 62.94 188 GLN A C 1
ATOM 1490 O O . GLN A 1 188 ? 1.520 21.636 5.173 1.00 62.94 188 GLN A O 1
ATOM 1495 N N . SER A 1 189 ? 3.438 21.884 4.028 1.00 63.88 189 SER A N 1
ATOM 1496 C CA . SER A 1 189 ? 3.770 20.449 3.957 1.00 63.88 189 SER A CA 1
ATOM 1497 C C . SER A 1 189 ? 4.146 19.879 5.334 1.00 63.88 189 SER A C 1
ATOM 1499 O O . SER A 1 189 ? 3.784 18.747 5.671 1.00 63.88 189 SER A O 1
ATOM 1501 N N . GLN A 1 190 ? 4.799 20.683 6.179 1.00 69.81 190 GLN A N 1
ATOM 1502 C CA . GLN A 1 190 ? 5.135 20.288 7.548 1.00 69.81 190 GLN A CA 1
ATOM 1503 C C . GLN A 1 190 ? 3.878 20.154 8.422 1.00 69.81 190 GLN A C 1
ATOM 1505 O O . GLN A 1 190 ? 3.670 19.113 9.039 1.00 69.81 190 GLN A O 1
ATOM 1510 N N . ALA A 1 191 ? 2.985 21.149 8.390 1.00 71.06 191 ALA A N 1
ATOM 1511 C CA . ALA A 1 191 ? 1.711 21.094 9.116 1.00 71.06 191 ALA A CA 1
ATOM 1512 C C . ALA A 1 191 ? 0.819 19.925 8.650 1.00 71.06 191 ALA A C 1
ATOM 1514 O O . ALA A 1 191 ? 0.147 19.278 9.453 1.00 71.06 191 ALA A O 1
ATOM 1515 N N . ALA A 1 192 ? 0.842 19.625 7.349 1.00 67.06 192 ALA A N 1
ATOM 1516 C CA . ALA A 1 192 ? 0.206 18.450 6.759 1.00 67.06 192 ALA A CA 1
ATOM 1517 C C . ALA A 1 192 ? 0.763 17.131 7.329 1.00 67.06 192 ALA A C 1
ATOM 1519 O O . ALA A 1 192 ? 0.002 16.213 7.639 1.00 67.06 192 ALA A O 1
ATOM 1520 N N . THR A 1 193 ? 2.081 17.045 7.497 1.00 72.12 193 THR A N 1
ATOM 1521 C CA . THR A 1 193 ? 2.754 15.875 8.076 1.00 72.12 193 THR A CA 1
ATOM 1522 C C . THR A 1 193 ? 2.372 15.688 9.547 1.00 72.12 193 THR A C 1
ATOM 1524 O O . THR A 1 193 ? 2.031 14.577 9.953 1.00 72.12 193 THR A O 1
ATOM 1527 N N . ASP A 1 194 ? 2.333 16.770 10.328 1.00 79.50 194 ASP A N 1
ATOM 1528 C CA . ASP A 1 194 ? 1.938 16.722 11.741 1.00 79.50 194 ASP A CA 1
ATOM 1529 C C . ASP A 1 194 ? 0.484 16.247 11.914 1.00 79.50 194 ASP A C 1
ATOM 1531 O O . ASP A 1 194 ? 0.213 15.367 12.730 1.00 79.50 194 ASP A O 1
ATOM 1535 N N . GLN A 1 195 ? -0.441 16.713 11.065 1.00 77.19 195 GLN A N 1
ATOM 1536 C CA . GLN A 1 195 ? -1.826 16.221 11.070 1.00 77.19 195 GLN A CA 1
ATOM 1537 C C . GLN A 1 195 ? -1.917 14.715 10.799 1.00 77.19 195 GLN A C 1
ATOM 1539 O O . GLN A 1 195 ? -2.671 14.002 11.461 1.00 77.19 195 GLN A O 1
ATOM 1544 N N . LEU A 1 196 ? -1.158 14.208 9.824 1.00 79.50 196 LEU A N 1
ATOM 1545 C CA . LEU A 1 196 ? -1.144 12.776 9.522 1.00 79.50 196 LEU A CA 1
ATOM 1546 C C . LEU A 1 196 ? -0.501 11.954 10.645 1.00 79.50 196 LEU A C 1
ATOM 1548 O O . LEU A 1 196 ? -0.913 10.818 10.897 1.00 79.50 196 LEU A O 1
ATOM 1552 N N . LYS A 1 197 ? 0.482 12.520 11.342 1.00 83.38 197 LYS A N 1
ATOM 1553 C CA . LYS A 1 197 ? 1.098 11.904 12.514 1.00 83.38 197 LYS A CA 1
ATOM 1554 C C . LYS A 1 197 ? 0.105 11.770 13.668 1.00 83.38 197 LYS A C 1
ATOM 1556 O O . LYS A 1 197 ? 0.020 10.688 14.244 1.00 83.38 197 LYS A O 1
ATOM 1561 N N . ASP A 1 198 ? -0.690 12.801 13.941 1.00 82.50 198 ASP A N 1
ATOM 1562 C CA . ASP A 1 198 ? -1.722 12.767 14.986 1.00 82.50 198 ASP A CA 1
ATOM 1563 C C . ASP A 1 198 ? -2.793 11.704 14.694 1.00 82.50 198 ASP A C 1
ATOM 1565 O O . ASP A 1 198 ? -3.174 10.927 15.571 1.00 82.50 198 ASP A O 1
ATOM 1569 N N . ILE A 1 199 ? -3.230 11.594 13.434 1.00 78.44 199 ILE A N 1
ATOM 1570 C CA . ILE A 1 199 ? -4.165 10.542 12.999 1.00 78.44 199 ILE A CA 1
ATOM 1571 C C . ILE A 1 199 ? -3.559 9.151 13.217 1.00 78.44 199 ILE A C 1
ATOM 1573 O O . ILE A 1 199 ? -4.221 8.248 13.731 1.00 78.44 199 ILE A O 1
ATOM 1577 N N . ASN A 1 200 ? -2.296 8.965 12.825 1.00 79.25 200 ASN A N 1
ATOM 1578 C CA . ASN A 1 200 ? -1.595 7.699 13.017 1.00 79.25 200 ASN A CA 1
ATOM 1579 C C . ASN A 1 200 ? -1.461 7.326 14.489 1.00 79.25 200 ASN A C 1
ATOM 1581 O O . ASN A 1 200 ? -1.619 6.154 14.828 1.00 79.25 200 ASN A O 1
ATOM 1585 N N . GLN A 1 201 ? -1.176 8.305 15.342 1.00 83.38 201 GLN A N 1
ATOM 1586 C CA . GLN A 1 201 ? -1.076 8.103 16.777 1.00 83.38 201 GLN A CA 1
ATOM 1587 C C . GLN A 1 201 ? -2.422 7.646 17.354 1.00 83.38 201 GLN A C 1
ATOM 1589 O O . GLN A 1 201 ? -2.457 6.633 18.045 1.00 83.38 201 GLN A O 1
ATOM 1594 N N . GLY A 1 202 ? -3.535 8.281 16.971 1.00 77.88 202 GLY A N 1
ATOM 1595 C CA . GLY A 1 202 ? -4.870 7.855 17.411 1.00 77.88 202 GLY A CA 1
ATOM 1596 C C . GLY A 1 202 ? -5.250 6.443 16.944 1.00 77.88 202 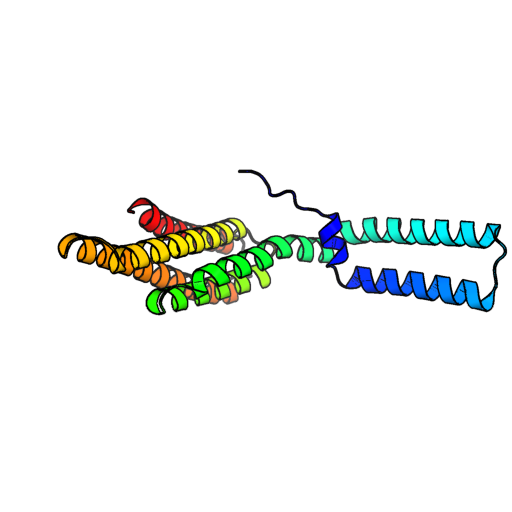GLY A C 1
ATOM 1597 O O . GLY A 1 202 ? -5.838 5.671 17.698 1.00 77.88 202 GLY A O 1
ATOM 1598 N N . LEU A 1 203 ? -4.874 6.054 15.719 1.00 78.69 203 LEU A N 1
ATOM 1599 C CA . LEU A 1 203 ? -5.047 4.671 15.254 1.00 78.69 203 LEU A CA 1
ATOM 1600 C C . LEU A 1 203 ? -4.211 3.682 16.073 1.00 78.69 203 LEU A C 1
ATOM 1602 O O . LEU A 1 203 ? -4.686 2.592 16.384 1.00 78.69 203 LEU A O 1
ATOM 1606 N N . LYS A 1 204 ? -2.973 4.056 16.405 1.00 82.19 204 LYS A N 1
ATOM 1607 C CA . LYS A 1 204 ? -2.042 3.220 17.165 1.00 82.19 204 LYS A CA 1
ATOM 1608 C C . LYS A 1 204 ? -2.488 3.034 18.610 1.00 82.19 204 LYS A C 1
ATOM 1610 O O . LYS A 1 204 ? -2.418 1.921 19.110 1.00 82.19 204 LYS A O 1
ATOM 1615 N N . GLU A 1 205 ? -3.008 4.076 19.246 1.00 80.94 205 GLU A N 1
ATOM 1616 C CA . GLU A 1 205 ? -3.576 3.997 20.596 1.00 80.94 205 GLU A CA 1
ATOM 1617 C C . GLU A 1 205 ? -4.732 2.995 20.651 1.00 80.94 205 GLU A C 1
ATOM 1619 O O . GLU A 1 205 ? -4.755 2.122 21.509 1.00 80.94 205 GLU A O 1
ATOM 1624 N N . VAL A 1 206 ? -5.625 3.018 19.658 1.00 77.44 206 VAL A N 1
ATOM 1625 C CA . VAL A 1 206 ? -6.740 2.059 19.570 1.00 77.44 206 VAL A CA 1
ATOM 1626 C C . VAL A 1 206 ? -6.269 0.633 19.281 1.00 77.44 206 VAL A C 1
ATOM 1628 O O . VAL A 1 206 ? -6.981 -0.314 19.596 1.00 77.44 206 VAL A O 1
ATOM 1631 N N . ILE A 1 207 ? -5.094 0.461 18.673 1.00 77.75 207 ILE A N 1
ATOM 1632 C CA . ILE A 1 207 ? -4.457 -0.849 18.504 1.00 77.75 207 ILE A CA 1
ATOM 1633 C C . ILE A 1 207 ? -3.816 -1.316 19.822 1.00 77.75 207 ILE A C 1
ATOM 1635 O O . ILE A 1 207 ? -3.918 -2.494 20.147 1.00 77.75 207 ILE A O 1
ATOM 1639 N N . GLU A 1 208 ? -3.164 -0.420 20.568 1.00 76.75 208 GLU A N 1
ATOM 1640 C CA . GLU A 1 208 ? -2.457 -0.723 21.823 1.00 76.75 208 GLU A CA 1
ATOM 1641 C C . GLU A 1 208 ? -3.394 -0.910 23.030 1.00 76.75 208 GLU A C 1
ATOM 1643 O O . GLU A 1 208 ? -3.017 -1.580 23.988 1.00 76.75 208 GLU A O 1
ATOM 1648 N N . GLU A 1 209 ? -4.610 -0.358 22.991 1.00 61.84 209 GLU A N 1
ATOM 1649 C CA . GLU A 1 209 ? -5.654 -0.576 24.006 1.00 61.84 209 GLU A CA 1
ATOM 1650 C C . GLU A 1 209 ? -6.327 -1.968 23.932 1.00 61.84 209 GLU A C 1
ATOM 1652 O O . GLU A 1 209 ? -7.156 -2.293 24.789 1.00 61.84 209 GLU A O 1
ATOM 1657 N N . LEU A 1 210 ? -5.994 -2.785 22.922 1.00 55.44 210 LEU A N 1
ATOM 1658 C CA . LEU A 1 210 ? -6.525 -4.142 22.697 1.00 55.44 210 LEU A CA 1
ATOM 1659 C C . LEU A 1 210 ? -5.805 -5.212 23.525 1.00 55.44 210 LEU A C 1
ATOM 1661 O O . LEU A 1 210 ? -6.515 -6.141 23.980 1.00 55.44 210 LEU A O 1
#